Protein AF-A0A7Z9F3L9-F1 (afdb_monomer)

Structure (mmCIF, N/CA/C/O backbone):
data_AF-A0A7Z9F3L9-F1
#
_entry.id   AF-A0A7Z9F3L9-F1
#
loop_
_atom_site.group_PDB
_atom_site.id
_atom_site.type_symbol
_atom_site.label_atom_id
_atom_site.label_alt_id
_atom_site.label_comp_id
_atom_site.label_asym_id
_atom_site.label_entity_id
_atom_site.label_seq_id
_atom_site.pdbx_PDB_ins_code
_atom_site.Cartn_x
_atom_site.Cartn_y
_atom_site.Cartn_z
_atom_site.occupancy
_atom_site.B_iso_or_equiv
_atom_site.auth_seq_id
_atom_site.auth_comp_id
_atom_site.auth_asym_id
_atom_site.auth_atom_id
_atom_site.pdbx_PDB_model_num
ATOM 1 N N . MET A 1 1 ? 16.925 11.950 5.150 1.00 49.03 1 MET A N 1
ATOM 2 C CA . MET A 1 1 ? 17.703 11.251 4.103 1.00 49.03 1 MET A CA 1
ATOM 3 C C . MET A 1 1 ? 19.158 11.665 4.229 1.00 49.03 1 MET A C 1
ATOM 5 O O . MET A 1 1 ? 19.400 12.851 4.416 1.00 49.03 1 MET A O 1
ATOM 9 N N . GLY A 1 2 ? 20.091 10.713 4.200 1.00 57.00 2 GLY A N 1
ATOM 10 C CA . GLY A 1 2 ? 21.528 10.997 4.137 1.00 57.00 2 GLY A CA 1
ATOM 11 C C . GLY A 1 2 ? 22.011 10.942 2.688 1.00 57.00 2 GLY A C 1
ATOM 12 O O . GLY A 1 2 ? 21.498 10.141 1.912 1.00 57.00 2 GLY A O 1
ATOM 13 N N . TRP A 1 3 ? 22.977 11.783 2.329 1.00 62.22 3 TRP A N 1
ATOM 14 C CA . TRP A 1 3 ? 23.632 11.768 1.020 1.00 62.22 3 TRP A CA 1
ATOM 15 C C . TRP A 1 3 ? 25.092 11.373 1.231 1.00 62.22 3 TRP A C 1
ATOM 17 O O . TRP A 1 3 ? 25.716 11.832 2.186 1.00 62.22 3 TRP A O 1
ATOM 27 N N . SER A 1 4 ? 25.629 10.495 0.384 1.00 73.50 4 SER A N 1
ATOM 28 C CA . SER A 1 4 ? 27.052 10.160 0.438 1.00 73.50 4 SER A CA 1
ATOM 29 C C . SER A 1 4 ? 27.847 11.235 -0.296 1.00 73.50 4 SER A C 1
ATOM 31 O O . SER A 1 4 ? 27.626 11.452 -1.482 1.00 73.50 4 SER A O 1
ATOM 33 N N . GLU A 1 5 ? 28.797 11.876 0.381 1.00 82.25 5 GLU A N 1
ATOM 34 C CA . GLU A 1 5 ? 29.768 12.771 -0.270 1.00 82.25 5 GLU A CA 1
ATOM 35 C C . GLU A 1 5 ? 30.872 11.996 -1.012 1.00 82.25 5 GLU A C 1
ATOM 37 O O . GLU A 1 5 ? 31.639 12.570 -1.781 1.00 82.25 5 GLU A O 1
ATOM 42 N N . HIS A 1 6 ? 30.972 10.686 -0.775 1.00 82.44 6 HIS A N 1
ATOM 43 C CA . HIS A 1 6 ? 32.087 9.859 -1.237 1.00 82.44 6 HIS A CA 1
ATOM 44 C C . HIS A 1 6 ? 31.760 9.000 -2.461 1.00 82.44 6 HIS A C 1
ATOM 46 O O . HIS A 1 6 ? 32.679 8.458 -3.074 1.00 82.44 6 HIS A O 1
ATOM 52 N N . HIS A 1 7 ? 30.483 8.872 -2.832 1.00 77.38 7 HIS A N 1
ATOM 53 C CA . HIS A 1 7 ? 30.063 8.023 -3.943 1.00 77.38 7 HIS A CA 1
ATOM 54 C C . HIS A 1 7 ? 29.157 8.766 -4.930 1.00 77.38 7 HIS A C 1
ATOM 56 O O . HIS A 1 7 ? 28.296 9.540 -4.507 1.00 77.38 7 HIS A O 1
ATOM 62 N N . PRO A 1 8 ? 29.315 8.519 -6.245 1.00 79.69 8 PRO A N 1
ATOM 63 C CA . PRO A 1 8 ? 28.364 8.998 -7.238 1.00 79.69 8 PRO A CA 1
ATOM 64 C C . PRO A 1 8 ? 26.987 8.355 -7.019 1.00 79.69 8 PRO A C 1
ATOM 66 O O . PRO A 1 8 ? 26.875 7.260 -6.466 1.00 79.69 8 PRO A O 1
ATOM 69 N N . VAL A 1 9 ? 25.934 9.033 -7.477 1.00 81.56 9 VAL A N 1
ATOM 70 C CA . VAL A 1 9 ? 24.575 8.475 -7.485 1.00 81.56 9 VAL A CA 1
ATOM 71 C C . VAL A 1 9 ? 24.474 7.311 -8.478 1.00 81.56 9 VAL A C 1
ATOM 73 O O . VAL A 1 9 ? 25.097 7.341 -9.538 1.00 81.56 9 VAL A O 1
ATOM 76 N N . GLY A 1 10 ? 23.662 6.304 -8.150 1.00 84.69 10 GLY A N 1
ATOM 77 C CA . GLY A 1 10 ? 23.423 5.132 -8.999 1.00 84.69 10 GLY A CA 1
ATOM 78 C C . GLY A 1 10 ? 24.140 3.866 -8.523 1.00 84.69 10 GLY A C 1
ATOM 79 O O . GLY A 1 10 ? 24.485 3.728 -7.349 1.00 84.69 10 GLY A O 1
ATOM 80 N N . LEU A 1 11 ? 24.317 2.908 -9.437 1.00 89.38 11 LEU A N 1
ATOM 81 C CA . LEU A 1 11 ? 24.939 1.619 -9.142 1.00 89.38 11 LEU A CA 1
ATOM 82 C C . LEU A 1 11 ? 26.441 1.783 -8.876 1.00 89.38 11 LEU A C 1
ATOM 84 O O . LEU A 1 11 ? 27.216 2.095 -9.777 1.00 89.38 11 LEU A O 1
ATOM 88 N N . ILE A 1 12 ? 26.856 1.511 -7.640 1.00 90.75 12 ILE A N 1
ATOM 89 C CA . ILE A 1 12 ? 28.268 1.563 -7.230 1.00 90.75 12 ILE A CA 1
ATOM 90 C C . ILE A 1 12 ? 29.001 0.227 -7.415 1.00 90.75 12 ILE A C 1
ATOM 92 O O . ILE A 1 12 ? 30.218 0.213 -7.585 1.00 90.75 12 ILE A O 1
ATOM 96 N N . HIS A 1 13 ? 28.284 -0.902 -7.367 1.00 90.69 13 HIS A N 1
ATOM 97 C CA . HIS A 1 13 ? 28.859 -2.242 -7.489 1.00 90.69 13 HIS A CA 1
ATOM 98 C C . HIS A 1 13 ? 27.787 -3.286 -7.832 1.00 90.69 13 HIS A C 1
ATOM 100 O O . HIS A 1 13 ? 26.734 -3.315 -7.202 1.00 90.69 13 HIS A O 1
ATOM 106 N N . ASN A 1 14 ? 28.089 -4.185 -8.770 1.00 92.06 14 ASN A N 1
ATOM 107 C CA . ASN A 1 14 ? 27.314 -5.395 -9.048 1.00 92.06 14 ASN A CA 1
ATOM 108 C C . ASN A 1 14 ? 28.284 -6.580 -9.192 1.00 92.06 14 ASN A C 1
ATOM 110 O O . ASN A 1 14 ? 29.271 -6.490 -9.923 1.00 92.06 14 ASN A O 1
ATOM 114 N N . SER A 1 15 ? 27.996 -7.687 -8.503 1.00 94.31 15 SER A N 1
ATOM 115 C CA . SER A 1 15 ? 28.721 -8.953 -8.626 1.00 94.31 15 SER A CA 1
ATOM 116 C C . SER A 1 15 ? 27.766 -10.033 -9.144 1.00 94.31 15 SER A C 1
ATOM 118 O O . SER A 1 15 ? 27.034 -10.626 -8.348 1.00 94.31 15 SER A O 1
ATOM 120 N N . PRO A 1 16 ? 27.754 -10.331 -10.457 1.00 92.56 16 PRO A N 1
ATOM 121 C CA . PRO A 1 16 ? 26.781 -11.250 -11.055 1.00 92.56 16 PRO A CA 1
ATOM 122 C C . PRO A 1 16 ? 26.800 -12.682 -10.501 1.00 92.56 16 PRO A C 1
ATOM 124 O O . PRO A 1 16 ? 25.830 -13.413 -10.673 1.00 92.56 16 PRO A O 1
ATOM 127 N N . SER A 1 17 ? 27.900 -13.105 -9.870 1.00 95.50 17 SER A N 1
ATOM 128 C CA . SER A 1 17 ? 28.015 -14.424 -9.235 1.00 95.50 17 SER A CA 1
ATOM 129 C C . SER A 1 17 ? 27.401 -14.485 -7.835 1.00 95.50 17 SER A C 1
ATOM 131 O O . SER A 1 17 ? 27.175 -15.581 -7.327 1.00 95.50 17 SER A O 1
ATOM 133 N N . LEU A 1 18 ? 27.154 -13.332 -7.207 1.00 95.19 18 LEU A N 1
ATOM 134 C CA . LEU A 1 18 ? 26.621 -13.219 -5.846 1.00 95.19 18 LEU A CA 1
ATOM 135 C C . LEU A 1 18 ? 25.247 -12.541 -5.806 1.00 95.19 18 LEU A C 1
ATOM 137 O O . LEU A 1 18 ? 24.499 -12.736 -4.851 1.00 95.19 18 LEU A O 1
ATOM 141 N N . ALA A 1 19 ? 24.918 -11.737 -6.815 1.00 93.62 19 ALA A N 1
ATOM 142 C CA . ALA A 1 19 ? 23.660 -11.018 -6.897 1.00 93.62 19 ALA A CA 1
ATOM 143 C C . ALA A 1 19 ? 22.562 -11.881 -7.532 1.00 93.62 19 ALA A C 1
ATOM 145 O O . ALA A 1 19 ? 22.773 -12.547 -8.549 1.00 93.62 19 ALA A O 1
ATOM 146 N N . TYR A 1 20 ? 21.363 -11.830 -6.952 1.00 93.00 20 TYR A N 1
ATOM 147 C CA . TYR A 1 20 ? 20.179 -12.407 -7.578 1.00 93.00 20 TYR A CA 1
ATOM 148 C C . TYR A 1 20 ? 19.829 -11.611 -8.839 1.00 93.00 20 TYR A C 1
ATOM 150 O O . TYR A 1 20 ? 19.790 -10.383 -8.806 1.00 93.00 20 TYR A O 1
ATOM 158 N N . ARG A 1 21 ? 19.593 -12.302 -9.959 1.00 92.50 21 ARG A N 1
ATOM 159 C CA . ARG A 1 21 ? 19.272 -11.652 -11.237 1.00 92.50 21 ARG A CA 1
ATOM 160 C C . ARG A 1 21 ? 17.809 -11.231 -11.260 1.00 92.50 21 ARG A C 1
ATOM 162 O O . ARG A 1 21 ? 16.940 -12.037 -10.948 1.00 92.50 21 ARG A O 1
ATOM 169 N N . GLY A 1 22 ? 17.537 -10.019 -11.722 1.00 92.81 22 GLY A N 1
ATOM 170 C CA . GLY A 1 22 ? 16.176 -9.541 -11.914 1.00 92.81 22 GLY A CA 1
ATOM 171 C C . GLY A 1 22 ? 16.128 -8.030 -12.035 1.00 92.81 22 GLY A C 1
ATOM 172 O O . GLY A 1 22 ? 17.101 -7.402 -12.449 1.00 92.81 22 GLY A O 1
ATOM 173 N N . TYR A 1 23 ? 14.988 -7.475 -11.647 1.00 93.88 23 TYR A N 1
ATOM 174 C CA . TYR A 1 23 ? 14.751 -6.043 -11.605 1.00 93.88 23 TYR A CA 1
ATOM 175 C C . TYR A 1 23 ? 14.430 -5.612 -10.179 1.00 93.88 23 TYR A C 1
ATOM 177 O O . TYR A 1 23 ? 13.842 -6.373 -9.411 1.00 93.88 23 TYR A O 1
ATOM 185 N N . THR A 1 24 ? 14.792 -4.380 -9.839 1.00 95.06 24 THR A N 1
ATOM 186 C CA . THR A 1 24 ? 14.445 -3.758 -8.560 1.00 95.06 24 THR A CA 1
ATOM 187 C C . THR A 1 24 ? 13.455 -2.628 -8.794 1.00 95.06 24 THR A C 1
ATOM 189 O O . THR A 1 24 ? 13.714 -1.727 -9.590 1.00 95.06 24 THR A O 1
ATOM 192 N N . LEU A 1 25 ? 12.321 -2.674 -8.098 1.00 96.44 25 LEU A N 1
ATOM 193 C CA . LEU A 1 25 ? 11.316 -1.617 -8.114 1.00 96.44 25 LEU A CA 1
ATOM 194 C C . LEU A 1 25 ? 11.644 -0.573 -7.042 1.00 96.44 25 LEU A C 1
ATOM 196 O O . LEU A 1 25 ? 11.804 -0.910 -5.870 1.00 96.44 25 LEU A O 1
ATOM 200 N N . PHE A 1 26 ? 11.722 0.694 -7.441 1.00 93.88 26 PHE A N 1
ATOM 201 C CA . PHE A 1 26 ? 11.974 1.823 -6.553 1.00 93.88 26 PHE A CA 1
ATOM 202 C C . PHE A 1 26 ? 10.831 2.832 -6.604 1.00 93.88 26 PHE A C 1
ATOM 204 O O . PHE A 1 26 ? 10.504 3.358 -7.669 1.00 93.88 26 PHE A O 1
ATOM 211 N N . THR A 1 27 ? 10.313 3.181 -5.429 1.00 92.44 27 THR A N 1
ATOM 212 C CA . THR A 1 27 ? 9.379 4.296 -5.229 1.00 92.44 27 THR A CA 1
ATOM 213 C C . THR A 1 27 ? 9.837 5.177 -4.091 1.00 92.44 27 THR A C 1
ATOM 215 O O . THR A 1 27 ? 10.086 4.694 -2.984 1.00 92.44 27 THR A O 1
ATOM 218 N N . THR A 1 28 ? 9.899 6.476 -4.347 1.00 86.00 28 THR A N 1
ATOM 219 C CA . THR A 1 28 ? 10.230 7.471 -3.330 1.00 86.00 28 THR A CA 1
ATOM 220 C C . THR A 1 28 ? 8.944 7.975 -2.696 1.00 86.00 28 THR A C 1
ATOM 222 O O . THR A 1 28 ? 8.049 8.424 -3.406 1.00 86.00 28 THR A O 1
ATOM 225 N N . ASN A 1 29 ? 8.850 7.935 -1.366 1.00 83.00 29 ASN A N 1
ATOM 226 C CA . ASN A 1 29 ? 7.702 8.509 -0.667 1.00 83.00 29 ASN 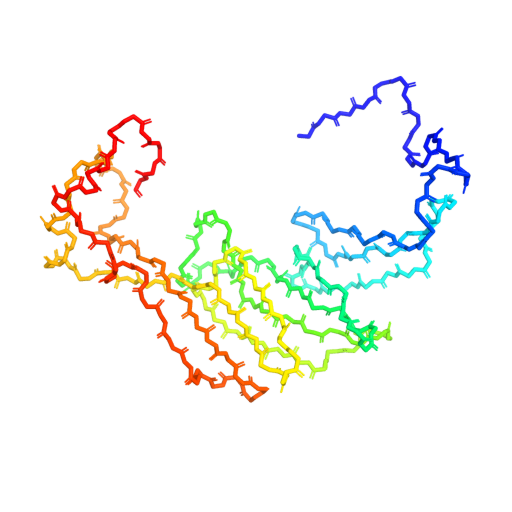A CA 1
ATOM 227 C C . ASN A 1 29 ? 7.585 10.018 -0.966 1.00 83.00 29 ASN A C 1
ATOM 229 O O . ASN A 1 29 ? 8.588 10.731 -0.911 1.00 83.00 29 ASN A O 1
ATOM 233 N N . GLY A 1 30 ? 6.382 10.489 -1.304 1.00 81.25 30 GLY A N 1
ATOM 234 C CA . GLY A 1 30 ? 6.130 11.853 -1.789 1.00 81.25 30 GLY A CA 1
ATOM 235 C C . GLY A 1 30 ? 6.535 12.106 -3.250 1.00 81.25 30 GLY A C 1
ATOM 236 O O . GLY A 1 30 ? 6.475 13.244 -3.712 1.00 81.25 30 GLY A O 1
ATOM 237 N N . GLY A 1 31 ? 6.969 11.073 -3.977 1.00 90.00 31 GLY A N 1
ATOM 238 C CA . GLY A 1 31 ? 7.223 11.124 -5.413 1.00 90.00 31 GLY A CA 1
ATOM 239 C C . GLY A 1 31 ? 5.970 10.850 -6.251 1.00 90.00 31 GLY A C 1
ATOM 240 O O . GLY A 1 31 ? 4.918 10.462 -5.750 1.00 90.00 31 GLY A O 1
ATOM 241 N N . ASN A 1 32 ? 6.098 11.034 -7.562 1.00 95.62 32 ASN A N 1
ATOM 242 C CA . ASN A 1 32 ? 5.035 10.810 -8.548 1.00 95.62 32 ASN A CA 1
ATOM 243 C C . ASN A 1 32 ? 5.358 9.699 -9.553 1.00 95.62 32 ASN A C 1
ATOM 245 O O . ASN A 1 32 ? 4.660 9.562 -10.554 1.00 95.62 32 ASN A O 1
ATOM 249 N N . HIS A 1 33 ? 6.428 8.939 -9.316 1.00 96.62 33 HIS A N 1
ATOM 250 C CA . HIS A 1 33 ? 6.893 7.924 -10.247 1.00 96.62 33 HIS A CA 1
ATOM 251 C C . HIS A 1 33 ? 7.463 6.693 -9.532 1.00 96.62 33 HIS A C 1
ATOM 253 O O . HIS A 1 33 ? 8.025 6.795 -8.437 1.00 96.62 33 HIS A O 1
ATOM 259 N N . ALA A 1 34 ? 7.360 5.542 -10.194 1.00 97.75 34 ALA A N 1
ATOM 260 C CA . ALA A 1 34 ? 8.045 4.303 -9.836 1.00 97.75 34 ALA A CA 1
ATOM 261 C C . ALA A 1 34 ? 9.051 3.941 -10.928 1.00 97.75 34 ALA A C 1
ATOM 263 O O . ALA A 1 34 ? 8.729 4.022 -12.112 1.00 97.75 34 ALA A O 1
ATOM 264 N N . ASN A 1 35 ? 10.256 3.524 -10.540 1.00 96.88 35 ASN A N 1
ATOM 265 C CA . ASN A 1 35 ? 11.293 3.076 -11.469 1.00 96.88 35 ASN A CA 1
ATOM 266 C C . ASN A 1 35 ? 11.506 1.574 -11.337 1.00 96.88 35 ASN A C 1
ATOM 268 O O . ASN A 1 35 ? 11.766 1.091 -10.236 1.00 96.88 35 ASN A O 1
ATOM 272 N N . LEU A 1 36 ? 11.496 0.862 -12.458 1.00 97.19 36 LEU A N 1
ATOM 273 C CA . LEU A 1 36 ? 12.033 -0.486 -12.544 1.00 97.19 36 LEU A CA 1
ATOM 274 C C . LEU A 1 36 ? 13.484 -0.391 -13.024 1.00 97.19 36 LEU A C 1
ATOM 276 O O . LEU A 1 36 ? 13.757 0.139 -14.104 1.00 97.19 36 LEU A O 1
ATOM 280 N N . VAL A 1 37 ? 14.418 -0.867 -12.209 1.00 96.12 37 VAL A N 1
ATOM 281 C CA . VAL A 1 37 ? 15.861 -0.738 -12.441 1.00 96.12 37 VAL A CA 1
ATOM 282 C C . VAL A 1 37 ? 16.471 -2.116 -12.673 1.00 96.12 37 VAL A C 1
ATOM 284 O O . VAL A 1 37 ? 16.166 -3.056 -11.938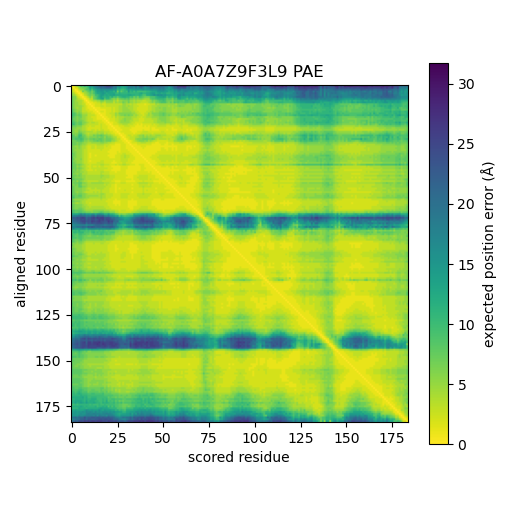 1.00 96.12 37 VAL A O 1
ATOM 287 N N . ASP A 1 38 ? 17.304 -2.247 -13.702 1.00 95.56 38 ASP A N 1
ATOM 288 C CA . ASP A 1 38 ? 18.023 -3.486 -14.011 1.00 95.56 38 ASP A CA 1
ATOM 289 C C . ASP A 1 38 ? 19.301 -3.666 -13.166 1.00 95.56 38 ASP A C 1
ATOM 291 O O . ASP A 1 38 ? 19.646 -2.853 -12.304 1.00 95.56 38 ASP A O 1
ATOM 295 N N . MET A 1 39 ? 20.021 -4.764 -13.405 1.00 94.81 39 MET A N 1
ATOM 296 C CA . MET A 1 39 ? 21.251 -5.097 -12.676 1.00 94.81 39 MET A CA 1
ATOM 297 C C . MET A 1 39 ? 22.435 -4.182 -13.032 1.00 94.81 39 MET A C 1
ATOM 299 O O . MET A 1 39 ? 23.449 -4.187 -12.330 1.00 94.81 39 MET A O 1
ATOM 303 N N . GLU A 1 40 ? 22.321 -3.392 -14.099 1.00 93.25 40 GLU A N 1
ATOM 304 C CA . GLU A 1 40 ? 23.293 -2.400 -14.556 1.00 93.25 40 GLU A CA 1
ATOM 305 C C . GLU A 1 40 ? 22.945 -0.985 -14.052 1.00 93.25 40 GLU A C 1
ATOM 307 O O . GLU A 1 40 ? 23.619 -0.005 -14.390 1.00 93.25 40 GLU A O 1
ATOM 312 N N . GLY A 1 41 ? 21.915 -0.871 -13.206 1.00 93.12 41 GLY A N 1
ATOM 313 C CA . GLY A 1 41 ? 21.471 0.389 -12.622 1.00 93.12 41 GLY A CA 1
ATOM 314 C C . GLY A 1 41 ? 20.729 1.289 -13.608 1.00 93.12 41 GLY A C 1
ATOM 315 O O . GLY A 1 41 ? 20.573 2.477 -13.327 1.00 93.12 41 GLY A O 1
ATOM 316 N N . GLN A 1 42 ? 20.298 0.761 -14.756 1.00 94.44 42 GLN A N 1
ATOM 317 C CA . GLN A 1 42 ? 19.538 1.510 -15.748 1.00 94.44 42 GLN A CA 1
ATOM 318 C C . GLN A 1 42 ? 18.045 1.433 -15.441 1.00 94.44 42 GLN A C 1
ATOM 320 O O . GLN A 1 42 ? 17.522 0.397 -15.031 1.00 94.44 42 GLN A O 1
ATOM 325 N N . ILE A 1 43 ? 17.339 2.539 -15.673 1.00 95.62 43 ILE A N 1
ATOM 326 C CA . ILE A 1 43 ? 15.876 2.557 -15.622 1.00 95.62 43 ILE A CA 1
ATOM 327 C C . ILE A 1 43 ? 15.374 1.880 -16.895 1.00 95.62 43 ILE A C 1
ATOM 329 O O . ILE A 1 43 ? 15.479 2.443 -17.983 1.00 95.62 43 ILE A O 1
ATOM 333 N N . CYS A 1 44 ? 14.840 0.672 -16.753 1.00 95.62 44 CYS A N 1
ATOM 334 C CA . CYS A 1 44 ? 14.277 -0.086 -17.868 1.00 95.62 44 CYS A CA 1
ATOM 335 C C . CYS A 1 44 ? 12.810 0.273 -18.124 1.00 95.62 44 CYS A C 1
ATOM 337 O O . CYS A 1 44 ? 12.345 0.173 -19.256 1.00 95.62 44 CYS A O 1
ATOM 339 N N . HIS A 1 45 ? 12.101 0.723 -17.085 1.00 97.50 45 HIS A N 1
ATOM 340 C CA . HIS A 1 45 ? 10.728 1.198 -17.183 1.00 97.50 45 HIS A CA 1
ATOM 341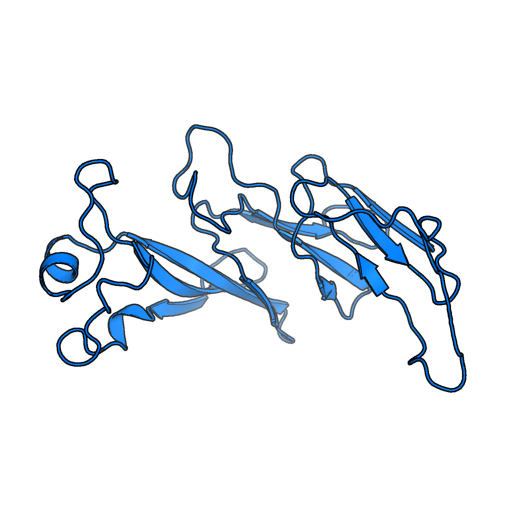 C C . HIS A 1 45 ? 10.407 2.206 -16.081 1.00 97.50 45 HIS A C 1
ATOM 343 O O . HIS A 1 45 ? 10.986 2.158 -14.989 1.00 97.50 45 HIS A O 1
ATOM 349 N N . ARG A 1 46 ? 9.472 3.115 -16.363 1.00 97.62 46 ARG A N 1
ATOM 350 C CA . ARG A 1 46 ? 8.973 4.099 -15.403 1.00 97.62 46 ARG A CA 1
ATOM 351 C C . ARG A 1 46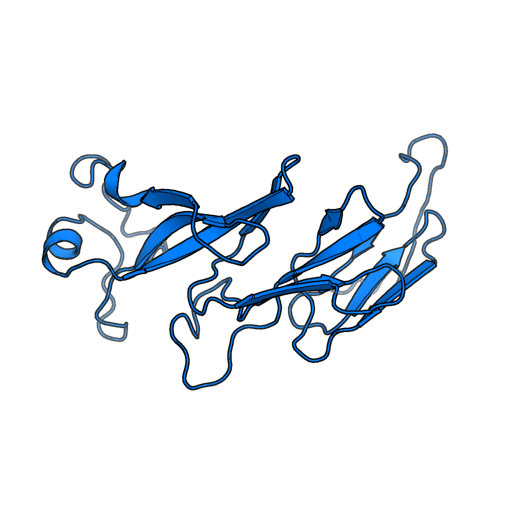 ? 7.468 4.267 -15.555 1.00 97.62 46 ARG A C 1
ATOM 353 O O . ARG A 1 46 ? 6.991 4.566 -16.644 1.00 97.62 46 ARG A O 1
ATOM 360 N N . TRP A 1 47 ? 6.763 4.167 -14.434 1.00 98.38 47 TRP A N 1
ATOM 361 C CA . TRP A 1 47 ? 5.375 4.607 -14.313 1.00 98.38 47 TRP A CA 1
ATOM 362 C C . TRP A 1 47 ? 5.329 5.984 -13.668 1.00 98.38 47 TRP A C 1
ATOM 364 O O . TRP A 1 47 ? 6.126 6.266 -12.771 1.00 98.38 47 TRP A O 1
ATOM 374 N N . GLU A 1 48 ? 4.375 6.810 -14.080 1.00 98.00 48 GLU A N 1
ATOM 375 C CA . GLU A 1 48 ? 4.100 8.113 -13.478 1.00 98.00 48 GLU A CA 1
ATOM 376 C C . GLU A 1 48 ? 2.603 8.232 -13.181 1.00 98.00 48 GLU A C 1
ATOM 378 O O . GLU A 1 48 ? 1.771 7.789 -13.972 1.00 98.00 48 GLU A O 1
ATOM 383 N N . TYR A 1 49 ? 2.247 8.828 -12.043 1.00 97.50 49 TYR A N 1
ATOM 384 C CA . TYR A 1 49 ? 0.852 9.078 -11.687 1.00 97.50 49 TYR A CA 1
ATOM 385 C C . TYR A 1 49 ? 0.703 10.423 -10.978 1.00 97.50 49 TYR A C 1
ATOM 387 O O . TYR A 1 49 ? 1.436 10.747 -10.043 1.00 97.50 49 TYR A O 1
ATOM 395 N N . HIS A 1 50 ? -0.257 11.221 -11.445 1.00 95.50 50 HIS A N 1
ATOM 396 C CA . HIS A 1 50 ? -0.429 12.613 -11.028 1.00 95.50 50 HIS A CA 1
ATOM 397 C C . HIS A 1 50 ? -0.815 12.785 -9.548 1.00 95.50 50 HIS A C 1
ATOM 399 O O . HIS A 1 50 ? -0.447 13.792 -8.951 1.00 95.50 50 HIS A O 1
ATOM 405 N N . GLU A 1 51 ? -1.484 11.802 -8.934 1.00 94.62 51 GLU A N 1
ATOM 406 C CA . GLU A 1 51 ? -1.813 11.812 -7.494 1.00 94.62 51 GLU A CA 1
ATOM 407 C C . GLU A 1 51 ? -0.673 11.264 -6.615 1.00 94.62 51 GLU A C 1
ATOM 409 O O . GLU A 1 51 ? -0.837 11.104 -5.408 1.00 94.62 51 GLU A O 1
ATOM 414 N N . GLY A 1 52 ? 0.495 10.978 -7.193 1.00 95.19 52 GLY A N 1
ATOM 415 C CA . GLY A 1 52 ? 1.631 10.406 -6.478 1.00 95.19 52 GLY A CA 1
ATOM 416 C C . GLY A 1 52 ? 1.715 8.887 -6.579 1.00 95.19 52 GLY A C 1
ATOM 417 O O . GLY A 1 52 ? 0.725 8.206 -6.844 1.00 95.19 52 GLY A O 1
ATOM 418 N N . ILE A 1 53 ? 2.921 8.366 -6.349 1.00 96.50 53 ILE A N 1
ATOM 419 C CA . ILE A 1 53 ? 3.198 6.931 -6.262 1.00 96.50 53 ILE A CA 1
ATOM 420 C C . ILE A 1 53 ? 4.058 6.671 -5.026 1.00 96.50 53 ILE A C 1
ATOM 422 O O . ILE A 1 53 ? 5.167 7.189 -4.899 1.00 96.50 53 ILE A O 1
ATOM 426 N N . SER A 1 54 ? 3.565 5.816 -4.137 1.00 94.00 54 SER A N 1
ATOM 427 C CA . SER A 1 54 ? 4.266 5.353 -2.943 1.00 94.00 54 SER A CA 1
ATOM 428 C C . SER A 1 54 ? 3.972 3.873 -2.685 1.00 94.00 54 SER A C 1
ATOM 430 O O . SER A 1 54 ? 2.949 3.353 -3.127 1.00 94.00 54 SER A O 1
ATOM 432 N N . TYR A 1 55 ? 4.881 3.195 -1.978 1.00 94.69 55 TYR A N 1
ATOM 433 C CA . TYR A 1 55 ? 4.709 1.810 -1.516 1.00 94.69 55 TYR A CA 1
ATOM 434 C C . TYR A 1 55 ? 4.174 0.856 -2.606 1.00 94.69 55 TYR A C 1
ATOM 436 O O . TYR A 1 55 ? 3.132 0.233 -2.449 1.00 94.69 55 TYR A O 1
ATOM 444 N N . SER A 1 56 ? 4.839 0.798 -3.761 1.00 95.94 56 SER A N 1
ATOM 445 C CA . SER A 1 56 ? 4.353 0.014 -4.903 1.00 95.94 56 SER A CA 1
ATOM 446 C C . SER A 1 56 ? 4.750 -1.462 -4.850 1.00 95.94 56 SER A C 1
ATOM 448 O O . SER A 1 56 ? 5.853 -1.792 -4.415 1.00 95.94 56 SER A O 1
ATOM 450 N N . GLN A 1 57 ? 3.924 -2.322 -5.440 1.00 97.00 57 GLN A N 1
ATOM 451 C CA . GLN A 1 57 ? 4.194 -3.730 -5.704 1.00 97.00 57 GLN A CA 1
ATOM 452 C C . GLN A 1 57 ? 4.045 -4.029 -7.202 1.00 97.00 57 GLN A C 1
ATOM 454 O O . GLN A 1 57 ? 3.089 -3.588 -7.843 1.00 97.00 57 GLN A O 1
ATOM 459 N N . LEU A 1 58 ? 4.979 -4.807 -7.755 1.00 96.88 58 LEU A N 1
ATOM 460 C CA . LEU A 1 58 ? 4.847 -5.366 -9.100 1.00 96.88 58 LEU A CA 1
ATOM 461 C C . LEU A 1 58 ? 4.026 -6.657 -9.018 1.00 96.88 58 LEU A C 1
ATOM 463 O O . LEU A 1 58 ? 4.398 -7.590 -8.304 1.00 96.88 58 LEU A O 1
ATOM 467 N N . LEU A 1 59 ? 2.911 -6.705 -9.737 1.00 97.31 59 LEU A N 1
ATOM 468 C CA . LEU A 1 59 ? 2.018 -7.856 -9.770 1.00 97.31 59 LEU A CA 1
ATOM 469 C C . LEU A 1 59 ? 2.510 -8.918 -10.765 1.00 97.31 59 LEU A C 1
ATOM 471 O O . LEU A 1 59 ? 3.286 -8.641 -11.679 1.00 97.31 59 LEU A O 1
ATOM 475 N N . LEU A 1 60 ? 2.023 -10.156 -10.617 1.00 94.62 60 LEU A N 1
ATOM 476 C CA . LEU A 1 60 ? 2.422 -11.291 -11.467 1.00 94.62 60 LEU A CA 1
ATOM 477 C C . LEU A 1 60 ? 2.094 -11.096 -12.957 1.00 94.62 60 LEU A C 1
ATOM 479 O O . LEU A 1 60 ? 2.727 -11.717 -13.806 1.00 94.62 60 LEU A O 1
ATOM 483 N N . ASN A 1 61 ? 1.111 -10.251 -13.273 1.00 95.44 61 ASN A N 1
ATOM 484 C CA . ASN A 1 61 ? 0.737 -9.888 -14.641 1.00 95.44 61 ASN A CA 1
ATOM 485 C C . ASN A 1 61 ? 1.612 -8.764 -15.235 1.00 95.44 61 ASN A C 1
ATOM 487 O O . ASN A 1 61 ? 1.419 -8.417 -16.394 1.00 95.44 61 ASN A O 1
ATOM 491 N N . GLY A 1 62 ? 2.562 -8.214 -14.470 1.00 95.44 62 GLY A N 1
ATOM 492 C CA . GLY A 1 62 ? 3.424 -7.104 -14.886 1.00 95.44 62 GLY A CA 1
ATOM 493 C C . GLY A 1 62 ? 2.869 -5.712 -14.572 1.00 95.44 62 GLY A C 1
ATOM 494 O O . GLY A 1 62 ? 3.554 -4.726 -14.841 1.00 95.44 62 GLY A O 1
ATOM 495 N N . ASN A 1 63 ? 1.676 -5.622 -13.980 1.00 98.19 63 ASN A N 1
ATOM 496 C CA . ASN A 1 63 ? 1.068 -4.355 -13.583 1.00 98.19 63 ASN A CA 1
ATOM 497 C C . ASN A 1 63 ? 1.694 -3.810 -12.296 1.00 98.19 63 ASN A C 1
ATOM 499 O O . ASN A 1 63 ? 2.205 -4.559 -11.458 1.00 98.19 63 ASN A O 1
ATOM 503 N N . LEU A 1 64 ? 1.602 -2.497 -12.111 1.00 98.50 64 LEU A N 1
ATOM 504 C CA . LEU A 1 64 ? 2.041 -1.805 -10.908 1.00 98.50 64 LEU A CA 1
ATOM 505 C C . LEU A 1 64 ? 0.835 -1.480 -10.023 1.00 98.50 64 LEU A C 1
ATOM 507 O O . LEU A 1 64 ? -0.007 -0.682 -10.422 1.00 98.50 64 LEU A O 1
ATOM 511 N N . LEU A 1 65 ? 0.785 -2.032 -8.810 1.00 98.44 65 LEU A N 1
ATOM 512 C CA . LEU A 1 65 ? -0.184 -1.656 -7.775 1.00 98.44 65 LEU A CA 1
ATOM 513 C C . LEU A 1 65 ? 0.501 -0.774 -6.729 1.00 98.44 65 LEU A C 1
ATOM 515 O O . LEU A 1 65 ? 1.578 -1.122 -6.253 1.00 98.44 65 LEU A O 1
ATOM 519 N N . PHE A 1 66 ? -0.082 0.362 -6.360 1.00 97.69 66 PHE A N 1
ATOM 520 C CA . PHE A 1 66 ? 0.555 1.304 -5.433 1.00 97.69 66 PHE A CA 1
ATOM 521 C C . PHE A 1 66 ? -0.441 2.162 -4.662 1.00 97.69 66 PHE A C 1
ATOM 523 O O . PHE A 1 66 ? -1.618 2.241 -5.007 1.00 97.69 66 PHE A O 1
ATOM 530 N N . ARG A 1 67 ? 0.077 2.848 -3.640 1.00 95.81 67 ARG A N 1
ATOM 531 C CA . ARG A 1 67 ? -0.619 3.875 -2.860 1.00 95.81 67 ARG A CA 1
ATOM 532 C C . ARG A 1 67 ? -0.372 5.263 -3.438 1.00 95.81 67 ARG A C 1
ATOM 534 O O . ARG A 1 67 ? 0.778 5.622 -3.709 1.00 95.81 67 ARG A O 1
ATOM 541 N N . THR A 1 68 ? -1.420 6.066 -3.575 1.00 94.75 68 THR A N 1
ATOM 542 C CA . THR A 1 68 ? -1.295 7.491 -3.922 1.00 94.75 68 THR A CA 1
ATOM 543 C C . THR A 1 68 ? -0.873 8.319 -2.707 1.00 94.75 68 THR A C 1
ATOM 545 O O . THR A 1 68 ? -0.807 7.813 -1.579 1.00 94.75 68 THR A O 1
ATOM 548 N N . ASN A 1 69 ? -0.587 9.606 -2.920 1.00 91.00 69 ASN A N 1
ATOM 549 C CA . ASN A 1 69 ? -0.404 10.544 -1.817 1.00 91.00 69 ASN A CA 1
ATOM 550 C C . ASN A 1 69 ? -1.671 10.612 -0.933 1.00 91.00 69 ASN A C 1
ATOM 552 O O . ASN A 1 69 ? -2.766 10.270 -1.390 1.00 91.00 69 ASN A O 1
ATOM 556 N N . PRO A 1 70 ? -1.544 11.048 0.335 1.00 86.25 70 PRO A N 1
ATOM 557 C CA . PRO A 1 70 ? -2.698 11.306 1.190 1.00 86.25 70 PRO A CA 1
ATOM 558 C C . PRO A 1 70 ? -3.690 1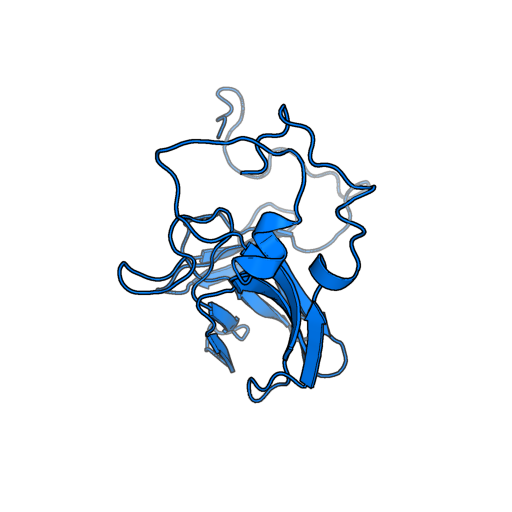2.281 0.536 1.00 86.25 70 PRO A C 1
ATOM 560 O O . PRO A 1 70 ? -3.269 13.133 -0.256 1.00 86.25 70 PRO A O 1
ATOM 563 N N . PRO A 1 71 ? -4.983 12.191 0.880 1.00 73.06 71 PRO A N 1
ATOM 564 C CA . PRO A 1 71 ? -5.995 13.071 0.314 1.00 73.06 71 PRO A CA 1
ATOM 565 C C . PRO A 1 71 ? -5.809 14.547 0.711 1.00 73.06 71 PRO A C 1
ATOM 567 O O . PRO A 1 71 ? -5.112 14.876 1.678 1.00 73.06 71 PRO A O 1
ATOM 570 N N . THR A 1 72 ? -6.403 15.456 -0.073 1.00 71.06 72 THR A N 1
ATOM 571 C CA . THR A 1 72 ? -6.359 16.912 0.162 1.00 71.06 72 THR A CA 1
ATOM 572 C C . THR A 1 72 ? -7.344 17.342 1.264 1.00 71.06 72 THR A C 1
ATOM 574 O O . THR A 1 72 ? -8.074 16.518 1.800 1.00 71.06 72 THR A O 1
ATOM 577 N N . GLU A 1 73 ? -7.301 18.620 1.672 1.00 55.53 73 GLU A N 1
ATOM 578 C CA . GLU A 1 73 ? -7.631 19.136 3.020 1.00 55.53 73 GLU A CA 1
ATOM 579 C C . GLU A 1 73 ? -9.010 18.829 3.656 1.00 55.53 73 GLU A C 1
ATOM 581 O O . GLU A 1 73 ? -9.197 19.198 4.815 1.00 55.53 73 GLU A O 1
ATOM 586 N N . GLU A 1 74 ? -9.929 18.129 2.992 1.00 59.75 74 GLU A N 1
ATOM 587 C CA . GLU A 1 74 ? -11.310 17.906 3.455 1.00 59.75 74 GLU A CA 1
ATOM 588 C C . GLU A 1 74 ? -11.654 16.443 3.809 1.00 59.75 74 GLU A C 1
ATOM 590 O O . GLU A 1 74 ? -12.771 16.178 4.250 1.00 59.75 74 GLU A O 1
ATOM 595 N N . GLU A 1 75 ? -10.727 15.490 3.662 1.00 62.25 75 GLU A N 1
ATOM 596 C CA . GLU A 1 75 ? -11.004 14.060 3.892 1.00 62.25 75 GLU A CA 1
ATOM 597 C C . GLU A 1 75 ? -10.462 13.524 5.235 1.00 62.25 75 GLU A C 1
ATOM 599 O O . GLU A 1 75 ? -9.437 13.977 5.757 1.00 62.25 75 GLU A O 1
ATOM 604 N N . SER A 1 76 ? -11.162 12.525 5.789 1.00 63.62 76 SER A N 1
ATOM 605 C CA . SER A 1 76 ? -10.769 11.782 6.995 1.00 63.62 76 SER A CA 1
ATOM 606 C C . SER A 1 76 ? -9.390 11.116 6.855 1.00 63.62 76 SER A C 1
ATOM 608 O O . SER A 1 76 ? -8.937 10.835 5.751 1.00 63.62 76 SER A O 1
ATOM 610 N N . GLY A 1 77 ? -8.694 10.874 7.974 1.00 61.16 77 GLY A N 1
ATOM 611 C CA . GLY A 1 77 ? -7.372 10.219 7.992 1.00 61.16 77 GLY A CA 1
ATOM 612 C C . GLY A 1 77 ? -6.174 11.126 7.658 1.00 61.16 77 GLY A C 1
ATOM 613 O O . GLY A 1 77 ? -5.016 10.707 7.740 1.00 61.16 77 GLY A O 1
ATOM 614 N N . ARG A 1 78 ? -6.417 12.395 7.314 1.00 66.75 78 ARG A N 1
ATOM 615 C CA . ARG A 1 78 ? -5.372 13.390 7.040 1.00 66.75 78 ARG A CA 1
ATOM 616 C C . ARG A 1 78 ? -4.440 13.597 8.242 1.00 66.75 78 ARG A C 1
ATOM 618 O O . ARG A 1 78 ? -4.874 13.707 9.382 1.00 66.75 78 ARG A O 1
ATOM 625 N N . GLY A 1 79 ? -3.139 13.729 7.967 1.00 71.06 79 GLY A N 1
ATOM 626 C CA . GLY A 1 79 ? -2.112 14.003 8.984 1.00 71.06 79 GLY A CA 1
ATOM 627 C C . GLY A 1 79 ? -1.646 12.763 9.750 1.00 71.06 79 GLY A C 1
ATOM 628 O O . GLY A 1 79 ? -0.604 12.815 10.404 1.00 71.06 79 GLY A O 1
ATOM 629 N N . LEU A 1 80 ? -2.350 11.638 9.602 1.00 79.88 80 LEU A N 1
ATOM 630 C CA . LEU A 1 80 ? -1.922 10.357 10.137 1.00 79.88 80 LEU A CA 1
ATOM 631 C C . LEU A 1 80 ? -0.751 9.805 9.321 1.00 79.88 80 LEU A C 1
ATOM 633 O O . LEU A 1 80 ? -0.728 9.832 8.084 1.00 79.88 80 LEU A O 1
ATOM 637 N N . GLY A 1 81 ? 0.249 9.288 10.032 1.00 82.69 81 GLY A N 1
ATOM 638 C CA . GLY A 1 81 ? 1.383 8.622 9.410 1.00 82.69 81 GLY A CA 1
ATOM 639 C C . GLY A 1 81 ? 0.909 7.419 8.599 1.00 82.69 81 GLY A C 1
ATOM 640 O O . GLY A 1 81 ? 0.255 6.531 9.128 1.00 82.69 81 GLY A O 1
ATOM 641 N N . GLY A 1 82 ? 1.256 7.382 7.314 1.00 85.19 82 GLY A N 1
ATOM 642 C CA . GLY A 1 82 ? 0.878 6.269 6.451 1.00 85.19 82 GLY A CA 1
ATOM 643 C C . GLY A 1 82 ? -0.522 6.367 5.847 1.00 85.19 82 GLY A C 1
ATOM 644 O O . GLY A 1 82 ? -0.981 5.352 5.341 1.00 85.19 82 GLY A O 1
ATOM 645 N N . ALA A 1 83 ? -1.155 7.542 5.818 1.00 90.12 83 ALA A N 1
ATOM 646 C CA . ALA A 1 83 ? -2.388 7.760 5.058 1.00 90.12 83 ALA A CA 1
ATOM 647 C C . ALA A 1 83 ? -2.172 7.656 3.533 1.00 90.12 83 ALA A C 1
ATOM 649 O O . ALA A 1 83 ? -1.067 7.873 3.026 1.00 90.12 83 ALA A O 1
ATOM 650 N N . SER A 1 84 ? -3.220 7.322 2.782 1.00 92.25 84 SER A N 1
ATOM 651 C CA . SER A 1 84 ? -3.246 7.349 1.312 1.00 92.25 84 SER A CA 1
ATOM 652 C C . SER A 1 84 ? -4.662 7.645 0.824 1.00 92.25 84 SER A C 1
ATOM 654 O O . SER A 1 84 ? -5.615 7.243 1.477 1.00 92.25 84 SER A O 1
ATOM 656 N N . GLY A 1 85 ? -4.820 8.348 -0.300 1.00 91.12 85 GLY A N 1
ATOM 657 C CA . GLY A 1 85 ? -6.152 8.611 -0.859 1.00 91.12 85 GLY A CA 1
ATOM 658 C C . GLY A 1 85 ? -6.726 7.432 -1.651 1.00 91.12 85 GLY A C 1
ATOM 659 O O . GLY A 1 85 ? -7.943 7.281 -1.765 1.00 91.12 85 GLY A O 1
ATOM 660 N N . ALA A 1 86 ? -5.860 6.597 -2.231 1.00 95.06 86 ALA A N 1
ATOM 661 C CA . ALA A 1 86 ? -6.273 5.498 -3.091 1.00 95.06 86 ALA A CA 1
ATOM 662 C C . ALA A 1 86 ? -5.202 4.411 -3.235 1.00 95.06 86 ALA A C 1
ATOM 664 O O . ALA A 1 86 ? -3.999 4.671 -3.149 1.00 95.06 86 ALA A O 1
ATOM 665 N N . LEU A 1 87 ? -5.660 3.209 -3.581 1.00 97.56 87 LEU A N 1
ATOM 666 C CA . LEU A 1 87 ? -4.860 2.216 -4.286 1.00 97.56 87 LEU A CA 1
ATOM 667 C C . LEU A 1 87 ? -5.153 2.289 -5.779 1.00 97.56 87 LEU A C 1
ATOM 669 O O . LEU A 1 87 ? -6.312 2.363 -6.184 1.00 97.56 87 LEU A O 1
ATOM 673 N N . VAL A 1 88 ? -4.108 2.243 -6.598 1.00 98.06 88 VAL A N 1
ATOM 674 C CA . VAL A 1 88 ? -4.215 2.331 -8.057 1.00 98.06 88 VAL A CA 1
ATOM 675 C C . VAL A 1 88 ? -3.388 1.226 -8.694 1.00 98.06 88 VAL A C 1
ATOM 677 O O . VAL A 1 88 ? -2.252 0.983 -8.289 1.00 98.06 88 VAL A O 1
ATOM 680 N N . GLU A 1 89 ? -3.963 0.568 -9.700 1.00 98.62 89 GLU A N 1
ATOM 681 C CA . GLU A 1 89 ? -3.266 -0.378 -10.566 1.00 98.62 89 GLU A CA 1
ATOM 682 C C . GLU A 1 89 ? -3.072 0.237 -11.955 1.00 98.62 89 GLU A C 1
ATOM 684 O O . GLU A 1 89 ? -4.044 0.634 -12.611 1.00 98.62 89 GLU A O 1
ATOM 689 N N . LEU A 1 90 ? -1.821 0.297 -12.408 1.00 98.81 90 LEU A N 1
ATOM 690 C CA . LEU A 1 90 ? -1.458 0.675 -13.771 1.00 98.81 90 LEU A CA 1
ATOM 691 C C . LEU A 1 90 ? -0.958 -0.547 -14.539 1.00 98.81 90 LEU A C 1
ATOM 693 O O . LEU A 1 90 ? -0.203 -1.355 -13.994 1.00 98.81 90 LEU A O 1
ATOM 697 N N . ASP A 1 91 ? -1.332 -0.656 -15.811 1.00 98.75 91 ASP A N 1
ATOM 698 C CA . ASP A 1 91 ? -0.704 -1.612 -16.723 1.00 98.75 91 ASP A CA 1
ATOM 699 C C . ASP A 1 91 ? 0.730 -1.197 -17.099 1.00 98.75 91 ASP A C 1
ATOM 701 O O . ASP A 1 91 ? 1.264 -0.183 -16.633 1.00 98.75 91 ASP A O 1
ATOM 705 N N . TRP A 1 92 ? 1.394 -2.012 -17.920 1.00 97.88 92 TRP A N 1
ATOM 706 C CA . TRP A 1 92 ? 2.761 -1.746 -18.366 1.00 97.88 92 TRP A CA 1
ATOM 707 C C . TRP A 1 92 ? 2.875 -0.415 -19.125 1.00 97.88 92 TRP A C 1
ATOM 709 O O . TRP A 1 92 ? 3.827 0.335 -18.923 1.00 97.88 92 TRP A O 1
ATOM 719 N N . GLU A 1 93 ? 1.884 -0.080 -19.948 1.00 98.38 93 GLU A N 1
ATOM 720 C CA . GLU A 1 93 ? 1.815 1.158 -20.726 1.00 98.38 93 GLU A CA 1
ATOM 721 C C . GLU A 1 93 ? 1.464 2.398 -19.882 1.00 98.38 93 GLU A C 1
ATOM 723 O O . GLU A 1 93 ? 1.554 3.522 -20.382 1.00 98.38 93 GLU A O 1
ATOM 728 N N . GLY A 1 94 ? 1.106 2.221 -18.608 1.00 98.06 94 GLY A N 1
ATOM 729 C CA . GLY A 1 94 ? 0.753 3.299 -17.687 1.00 98.06 94 GLY A CA 1
ATOM 730 C C . GLY A 1 94 ? -0.729 3.681 -17.704 1.00 98.06 94 GLY A C 1
ATOM 731 O O . GLY A 1 94 ? -1.090 4.730 -17.168 1.00 98.06 94 GLY A O 1
ATOM 732 N N . ASN A 1 95 ? -1.603 2.857 -18.283 1.00 98.62 95 ASN A N 1
ATOM 733 C CA . ASN A 1 95 ? -3.045 3.062 -18.214 1.00 98.62 95 ASN A CA 1
ATOM 734 C C . ASN A 1 95 ? -3.590 2.562 -16.875 1.00 98.62 95 ASN A C 1
ATOM 736 O O . ASN A 1 95 ? -3.226 1.488 -16.397 1.00 98.62 95 ASN A O 1
ATOM 740 N N . LYS A 1 96 ? -4.521 3.320 -16.288 1.00 98.50 96 LYS A N 1
ATOM 741 C CA . LYS A 1 96 ? -5.236 2.905 -15.076 1.00 98.50 96 LYS A CA 1
ATOM 742 C C . LYS A 1 96 ? -6.221 1.788 -15.396 1.00 98.50 96 LYS A C 1
ATOM 744 O O . LYS A 1 96 ? -7.176 2.013 -16.136 1.00 98.50 96 LYS A O 1
ATOM 749 N N . VAL A 1 97 ? -6.000 0.615 -14.806 1.00 98.25 97 VAL A N 1
ATOM 750 C CA . VAL A 1 97 ? -6.847 -0.575 -14.994 1.00 98.25 97 VAL A CA 1
ATOM 751 C C . VAL A 1 97 ? -7.706 -0.894 -13.774 1.00 98.25 97 VAL A C 1
ATOM 753 O O . VAL A 1 97 ? -8.729 -1.557 -13.915 1.00 98.25 97 VAL A O 1
ATOM 756 N N . TRP A 1 98 ? -7.332 -0.396 -12.591 1.00 98.44 98 TRP A N 1
ATOM 757 C CA . TRP A 1 98 ? -8.122 -0.531 -11.368 1.00 98.44 98 TRP A CA 1
ATOM 758 C C . TRP A 1 98 ? -7.821 0.600 -10.377 1.00 98.44 98 TRP A C 1
ATOM 760 O O . TRP A 1 98 ? -6.727 1.169 -10.375 1.00 98.44 98 TRP A O 1
ATOM 770 N N . GLU A 1 99 ? -8.800 0.935 -9.539 1.00 98.12 99 GLU A N 1
ATOM 771 C CA . GLU A 1 99 ? -8.690 1.950 -8.494 1.00 98.12 99 GLU A CA 1
ATOM 772 C C . GLU A 1 99 ? -9.615 1.617 -7.324 1.00 98.12 99 GLU A C 1
ATOM 774 O O . GLU A 1 99 ? -10.773 1.259 -7.528 1.00 98.12 99 GLU A O 1
ATOM 779 N N . TYR A 1 100 ? -9.122 1.814 -6.104 1.00 97.69 100 TYR A N 1
ATOM 780 C CA . TYR A 1 100 ? -9.913 1.757 -4.882 1.00 97.69 100 TYR A CA 1
ATOM 781 C C . TYR A 1 100 ? -9.633 2.990 -4.029 1.00 97.69 100 TYR A C 1
ATOM 783 O O . TYR A 1 100 ? -8.507 3.197 -3.577 1.00 97.69 100 TYR A O 1
ATOM 791 N N . ARG A 1 101 ? -10.663 3.814 -3.818 1.00 95.25 101 ARG A N 1
ATOM 792 C CA . ARG A 1 101 ? -10.595 5.023 -2.990 1.00 95.25 101 ARG A CA 1
ATOM 793 C C . ARG A 1 101 ? -11.229 4.755 -1.639 1.00 95.25 101 ARG A C 1
ATOM 795 O O . ARG A 1 101 ? -12.385 4.343 -1.569 1.00 95.25 101 ARG A O 1
ATOM 802 N N . ASN A 1 102 ? -10.475 5.016 -0.582 1.00 92.38 102 ASN A N 1
ATOM 803 C CA . ASN A 1 102 ? -10.964 4.956 0.785 1.00 92.38 102 ASN A CA 1
ATOM 804 C C . ASN A 1 102 ? -10.121 5.928 1.634 1.00 92.38 102 ASN A C 1
ATOM 806 O O . ASN A 1 102 ? -8.903 5.755 1.695 1.00 92.38 102 ASN A O 1
ATOM 810 N N . PRO A 1 103 ? -10.731 6.941 2.278 1.00 88.69 103 PRO A N 1
ATOM 811 C CA . PRO A 1 103 ? -9.998 7.959 3.041 1.00 88.69 103 PRO A CA 1
ATOM 812 C C . PRO A 1 103 ? -9.293 7.384 4.279 1.00 88.69 103 PRO A C 1
ATOM 814 O O . PRO A 1 103 ? -8.373 7.990 4.818 1.00 88.69 103 PRO A O 1
ATOM 817 N N . TRP A 1 104 ? -9.686 6.187 4.715 1.00 92.25 104 TRP A N 1
ATOM 818 C CA . TRP A 1 104 ? -9.114 5.508 5.869 1.00 92.25 104 TRP A CA 1
ATOM 819 C C . TRP A 1 104 ? -7.974 4.554 5.526 1.00 92.25 104 TRP A C 1
ATOM 821 O O . TRP A 1 104 ? -7.536 3.821 6.410 1.00 92.25 104 TRP A O 1
ATOM 831 N N . LEU A 1 105 ? -7.481 4.534 4.280 1.00 93.88 105 LEU A N 1
ATOM 832 C CA . LEU A 1 105 ? -6.333 3.702 3.916 1.00 93.88 105 LEU A CA 1
ATOM 833 C C . LEU A 1 105 ? -5.139 4.003 4.820 1.00 93.88 105 LEU A C 1
ATOM 835 O O . LEU A 1 105 ? -4.614 5.119 4.860 1.00 93.88 105 LEU A O 1
ATOM 839 N N . HIS A 1 106 ? -4.694 2.950 5.491 1.00 91.31 106 HIS A N 1
ATOM 840 C CA . HIS A 1 106 ? -3.500 2.937 6.306 1.00 91.31 106 HIS A CA 1
ATOM 841 C C . HIS A 1 106 ? -2.298 2.534 5.423 1.00 91.31 106 HIS A C 1
ATOM 843 O O . HIS A 1 106 ? -2.275 2.754 4.207 1.00 91.31 106 HIS A O 1
ATOM 849 N N . HIS A 1 107 ? -1.234 1.993 6.014 1.00 91.06 107 HIS A N 1
ATOM 850 C CA . HIS A 1 107 ? 0.065 1.958 5.349 1.00 91.06 107 HIS A CA 1
ATOM 851 C C . HIS A 1 107 ? 0.311 0.761 4.415 1.00 91.06 107 HIS A C 1
ATOM 853 O O . HIS A 1 107 ? 1.269 0.824 3.638 1.00 91.06 107 HIS A O 1
ATOM 859 N N . ASP A 1 108 ? -0.511 -0.289 4.460 1.00 94.88 108 ASP A N 1
ATOM 860 C CA . ASP A 1 108 ? -0.200 -1.581 3.832 1.00 94.88 108 ASP A CA 1
ATOM 861 C C . ASP A 1 108 ? -1.360 -2.158 3.001 1.00 94.88 108 ASP A C 1
ATOM 863 O O . ASP A 1 108 ? -2.538 -1.888 3.259 1.00 94.88 108 ASP A O 1
ATOM 867 N N . PHE A 1 109 ? -1.008 -2.959 1.995 1.00 97.25 109 PHE A N 1
ATOM 868 C CA . PHE A 1 109 ? -1.931 -3.684 1.128 1.00 97.25 109 PHE A CA 1
ATOM 869 C C . PHE A 1 109 ? -1.268 -4.916 0.495 1.00 97.25 109 PHE A C 1
ATOM 871 O O . PHE A 1 109 ? -0.053 -4.980 0.320 1.00 97.25 109 PHE A O 1
ATOM 878 N N . GLN A 1 110 ? -2.087 -5.877 0.062 1.00 97.38 110 GLN A N 1
ATOM 879 C CA . GLN A 1 110 ? -1.628 -7.059 -0.665 1.00 97.38 110 GLN A CA 1
ATOM 880 C C . GLN A 1 110 ? -2.694 -7.578 -1.637 1.00 97.38 110 GLN A C 1
ATOM 882 O O . GLN A 1 110 ? -3.768 -8.027 -1.221 1.00 97.38 110 GLN A O 1
ATOM 887 N N . ARG A 1 111 ? -2.366 -7.622 -2.936 1.00 97.75 111 ARG A N 1
ATOM 888 C CA . ARG A 1 111 ? -3.181 -8.326 -3.939 1.00 97.75 111 ARG A CA 1
ATOM 889 C C . ARG A 1 111 ? -3.074 -9.840 -3.733 1.00 97.75 111 ARG A C 1
ATOM 891 O O . ARG A 1 111 ? -1.978 -10.395 -3.642 1.00 97.75 111 ARG A O 1
ATOM 898 N N . GLN A 1 112 ? -4.220 -10.501 -3.669 1.00 97.25 112 GLN A N 1
ATOM 899 C CA . GLN A 1 112 ? -4.357 -11.942 -3.504 1.00 97.25 112 GLN A CA 1
ATOM 900 C C . GLN A 1 112 ? -4.435 -12.653 -4.860 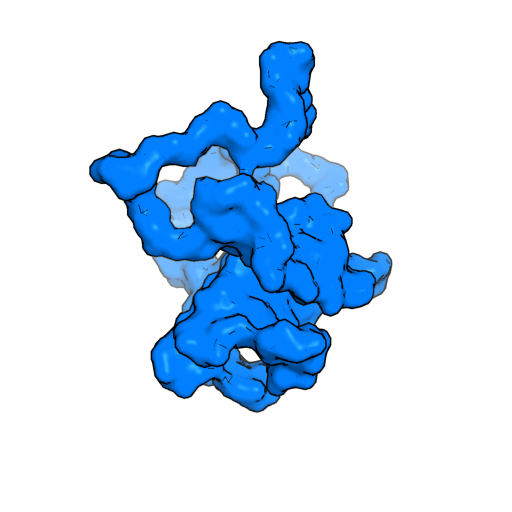1.00 97.25 112 GLN A C 1
ATOM 902 O O . GLN A 1 112 ? -4.773 -12.063 -5.886 1.00 97.25 112 GLN A O 1
ATOM 907 N N . LEU A 1 113 ? -4.164 -13.961 -4.858 1.00 94.75 113 LEU A N 1
ATOM 908 C CA . LEU A 1 113 ? -4.205 -14.795 -6.069 1.00 94.75 113 LEU A CA 1
ATOM 909 C C . LEU A 1 113 ? -5.607 -14.907 -6.688 1.00 94.75 113 LEU A C 1
ATOM 911 O O . LEU A 1 113 ? -5.724 -15.176 -7.879 1.00 94.75 113 LEU A O 1
ATOM 915 N N . ASN A 1 114 ? -6.661 -14.713 -5.892 1.00 95.69 114 ASN A N 1
ATOM 916 C CA . ASN A 1 114 ? -8.050 -14.709 -6.360 1.00 95.69 114 ASN A CA 1
ATOM 917 C C . ASN A 1 114 ? -8.470 -13.371 -7.005 1.00 95.69 114 ASN A C 1
ATOM 919 O O . ASN A 1 114 ? -9.588 -13.282 -7.498 1.00 95.69 114 ASN A O 1
ATOM 923 N N . GLY A 1 115 ? -7.600 -12.354 -7.008 1.00 95.50 115 GLY A N 1
ATOM 924 C CA . GLY A 1 115 ? -7.888 -11.018 -7.536 1.00 95.50 115 GLY A CA 1
ATOM 925 C C . GLY A 1 115 ? -8.337 -9.997 -6.485 1.00 95.50 115 GLY A C 1
ATOM 926 O O . GLY A 1 115 ? -8.266 -8.802 -6.760 1.00 95.50 115 GLY A O 1
ATOM 927 N N . ASN A 1 116 ? -8.709 -10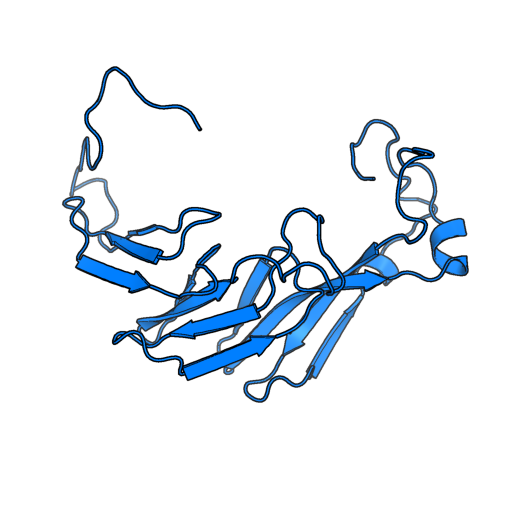.432 -5.279 1.00 98.31 116 ASN A N 1
ATOM 928 C CA . ASN A 1 116 ? -9.074 -9.530 -4.188 1.00 98.31 116 ASN A CA 1
ATOM 929 C C . ASN A 1 116 ? -7.844 -8.813 -3.627 1.00 98.31 116 ASN A C 1
ATOM 931 O O . ASN A 1 116 ? -6.718 -9.303 -3.718 1.00 98.31 116 ASN A O 1
ATOM 935 N N . THR A 1 117 ? -8.052 -7.671 -2.987 1.00 98.50 117 THR A N 1
ATOM 936 C CA . THR A 1 117 ? -6.992 -6.902 -2.335 1.00 98.50 117 THR A CA 1
ATOM 937 C C . THR A 1 117 ? -7.266 -6.826 -0.842 1.00 98.50 117 THR A C 1
ATOM 939 O O . THR A 1 117 ? -8.310 -6.340 -0.423 1.00 98.50 117 THR A O 1
ATOM 942 N N . ILE A 1 118 ? -6.322 -7.304 -0.033 1.00 98.31 118 ILE A N 1
ATOM 943 C CA . ILE A 1 118 ? -6.341 -7.082 1.414 1.00 98.31 118 ILE A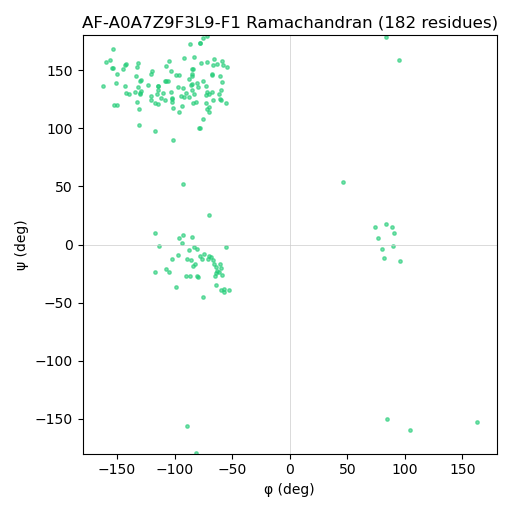 CA 1
ATOM 944 C C . ILE A 1 118 ? -5.730 -5.711 1.669 1.00 98.31 118 ILE A C 1
ATOM 946 O O . ILE A 1 118 ? -4.648 -5.428 1.156 1.00 98.31 118 ILE A O 1
ATOM 950 N N . VAL A 1 119 ? -6.406 -4.871 2.443 1.00 97.75 119 VAL A N 1
ATOM 951 C CA . VAL A 1 119 ? -5.942 -3.523 2.779 1.00 97.75 119 VAL A CA 1
ATOM 952 C C . VAL A 1 119 ? -6.093 -3.272 4.272 1.00 97.75 119 VAL A C 1
ATOM 954 O O . VAL A 1 119 ? -7.029 -3.763 4.907 1.00 97.75 119 VAL A O 1
ATOM 957 N N . LEU A 1 120 ? -5.153 -2.518 4.834 1.00 97.19 120 LEU A N 1
ATOM 958 C CA . LEU A 1 120 ? -5.244 -2.017 6.199 1.00 97.19 120 LEU A CA 1
ATOM 959 C C . LEU A 1 120 ? -5.932 -0.650 6.174 1.00 97.19 120 LEU A C 1
ATOM 961 O O . LEU A 1 120 ? -5.543 0.223 5.395 1.00 97.19 120 LEU A O 1
ATOM 965 N N . VAL A 1 121 ? -6.936 -0.462 7.023 1.00 95.88 121 VAL A N 1
ATOM 966 C CA . VAL A 1 121 ? -7.654 0.804 7.187 1.00 95.88 121 VAL A CA 1
ATOM 967 C C . VAL A 1 121 ? -7.791 1.164 8.661 1.00 95.88 121 VAL A C 1
ATOM 969 O O . VAL A 1 121 ? -7.758 0.291 9.530 1.00 95.88 121 VAL A O 1
ATOM 972 N N . TRP A 1 122 ? -7.953 2.452 8.939 1.00 93.88 122 TRP A N 1
ATOM 973 C CA . TRP A 1 122 ? -8.358 2.924 10.258 1.00 93.88 122 TRP A CA 1
ATOM 974 C C . TRP A 1 122 ? -9.879 2.884 10.431 1.00 93.88 122 TRP A C 1
ATOM 976 O O . TRP A 1 122 ? -10.639 3.058 9.480 1.00 93.88 122 TRP A O 1
ATOM 986 N N . GLU A 1 123 ? -10.316 2.700 11.671 1.00 93.25 123 GLU A N 1
ATOM 987 C CA . GLU A 1 123 ? -11.701 2.859 12.110 1.00 93.25 123 GLU A CA 1
ATOM 988 C C . GLU A 1 123 ? -11.727 3.766 13.341 1.00 93.25 123 GLU A C 1
ATOM 990 O O . GLU A 1 123 ? -10.964 3.555 14.284 1.00 93.25 123 GLU A O 1
ATOM 995 N N . GLU A 1 124 ? -12.609 4.762 13.350 1.00 92.50 124 GLU A N 1
ATOM 996 C CA . GLU A 1 124 ? -12.887 5.549 14.552 1.00 92.50 124 GLU A CA 1
ATOM 997 C C . GLU A 1 124 ? -13.558 4.674 15.613 1.00 92.50 124 GLU A C 1
ATOM 999 O O . GLU A 1 124 ? -14.595 4.054 15.369 1.00 92.50 124 GLU A O 1
ATOM 1004 N N . LEU A 1 125 ? -12.966 4.622 16.804 1.00 91.94 125 LEU A N 1
ATOM 1005 C CA . LEU A 1 125 ? -13.514 3.871 17.925 1.00 91.94 125 LEU A CA 1
ATOM 1006 C C . LEU A 1 125 ? -14.538 4.719 18.679 1.00 91.94 125 LEU A C 1
ATOM 1008 O O . LEU A 1 125 ? -14.415 5.939 18.790 1.00 91.94 125 LEU A O 1
ATOM 1012 N N . SER A 1 126 ? -15.561 4.060 19.225 1.00 91.62 126 SER A N 1
ATOM 1013 C CA . SER A 1 126 ? -16.525 4.739 20.087 1.00 91.62 126 SER A CA 1
ATOM 1014 C C . SER A 1 126 ? -15.857 5.180 21.387 1.00 91.62 126 SER A C 1
ATOM 1016 O O . SER A 1 126 ? -15.033 4.455 21.944 1.00 91.62 126 SER A O 1
ATOM 1018 N N . THR A 1 127 ? -16.296 6.316 21.932 1.00 89.12 127 THR A N 1
ATOM 1019 C CA . THR A 1 127 ? -15.852 6.796 23.249 1.00 89.12 127 THR A CA 1
ATOM 1020 C C . THR A 1 127 ? -16.021 5.724 24.328 1.00 89.12 127 THR A C 1
ATOM 1022 O O . THR A 1 127 ? -15.123 5.522 25.132 1.00 89.12 127 THR A O 1
ATOM 1025 N N . GLU A 1 128 ? -17.119 4.956 24.285 1.00 91.06 128 GLU A N 1
ATOM 1026 C CA . GLU A 1 128 ? -17.360 3.844 25.217 1.00 91.06 128 GLU A CA 1
ATOM 1027 C C . GLU A 1 128 ? -16.235 2.801 25.194 1.00 91.06 128 GLU A C 1
ATOM 1029 O O . GLU A 1 128 ? -15.836 2.317 26.249 1.00 91.06 128 GLU A O 1
ATOM 1034 N N . PHE A 1 129 ? -15.707 2.450 24.017 1.00 90.94 129 PHE A N 1
ATOM 1035 C CA . PHE A 1 129 ? -14.583 1.523 23.928 1.00 90.94 129 PHE A CA 1
ATOM 1036 C C . PHE A 1 129 ? -13.273 2.204 24.331 1.00 90.94 129 PHE A C 1
ATOM 1038 O O . PHE A 1 129 ? -12.507 1.638 25.112 1.00 90.94 129 PHE A O 1
ATOM 1045 N N . SER A 1 130 ? -13.025 3.420 23.840 1.00 89.25 130 SER A N 1
ATOM 1046 C CA . SER A 1 130 ? -11.812 4.187 24.139 1.00 89.25 130 SER A CA 1
ATOM 1047 C C . SER A 1 130 ? -11.611 4.413 25.638 1.00 89.25 130 SER A C 1
ATOM 1049 O O . SER A 1 130 ? -10.493 4.253 26.119 1.00 89.25 130 SER A O 1
ATOM 1051 N N . ASP A 1 131 ? -12.685 4.658 26.394 1.00 88.81 131 ASP A N 1
ATOM 1052 C CA . ASP A 1 131 ? -12.655 4.832 27.854 1.00 88.81 131 ASP A CA 1
ATOM 1053 C C . ASP A 1 131 ? -12.201 3.568 28.609 1.00 88.81 131 ASP A C 1
ATOM 1055 O O . ASP A 1 131 ? -11.778 3.638 29.766 1.00 88.81 131 ASP A O 1
ATOM 1059 N N . THR A 1 132 ? -12.274 2.392 27.975 1.00 91.19 132 THR A N 1
ATOM 1060 C CA . THR A 1 132 ? -11.781 1.139 28.567 1.00 91.19 132 THR A CA 1
ATOM 1061 C C . THR A 1 132 ? -10.281 0.929 28.364 1.00 91.19 132 THR A C 1
ATOM 1063 O O . THR A 1 132 ? -9.671 0.151 29.105 1.00 91.19 132 THR A O 1
ATOM 1066 N N . VAL A 1 133 ? -9.663 1.624 27.405 1.00 89.75 133 VAL A N 1
ATOM 1067 C CA . VAL A 1 133 ? -8.245 1.466 27.069 1.00 89.75 133 VAL A CA 1
ATOM 1068 C C . VAL A 1 133 ? -7.373 2.067 28.168 1.00 89.75 133 VAL A C 1
ATOM 1070 O O . VAL A 1 133 ? -7.584 3.188 28.621 1.00 89.75 133 VAL A O 1
ATOM 1073 N N . GLN A 1 134 ? -6.381 1.299 28.621 1.00 87.81 134 GLN A N 1
ATOM 1074 C CA . GLN A 1 134 ? -5.506 1.687 29.725 1.00 87.81 134 GLN A CA 1
ATOM 1075 C C . GLN A 1 134 ? -4.112 2.090 29.227 1.00 87.81 134 GLN A C 1
ATOM 1077 O O . GLN A 1 134 ? -3.515 1.419 28.379 1.00 87.81 134 GLN A O 1
ATOM 1082 N N . GLY A 1 135 ? -3.544 3.129 29.843 1.00 87.12 135 GLY A N 1
ATOM 1083 C CA . GLY A 1 135 ? -2.199 3.618 29.537 1.00 87.12 135 GLY A CA 1
ATOM 1084 C C . GLY A 1 135 ? -2.173 4.588 28.355 1.00 87.12 135 GLY A C 1
ATOM 1085 O O . GLY A 1 135 ? -3.129 5.320 28.135 1.00 87.12 135 GLY A O 1
ATOM 1086 N N . GLY A 1 136 ? -1.062 4.612 27.617 1.00 81.25 136 GLY A N 1
ATOM 1087 C CA . GLY A 1 136 ? -0.862 5.553 26.509 1.00 81.25 136 GLY A CA 1
ATOM 1088 C C . GLY A 1 136 ? -0.355 6.924 26.959 1.00 81.25 136 GLY A C 1
ATOM 1089 O O . GLY A 1 136 ? -0.099 7.161 28.143 1.00 81.25 136 GLY A O 1
ATOM 1090 N N . ASN A 1 137 ? -0.128 7.808 25.989 1.00 75.69 137 ASN A N 1
ATOM 1091 C CA . ASN A 1 137 ? 0.325 9.174 26.227 1.00 75.69 137 ASN A CA 1
ATOM 1092 C C . ASN A 1 137 ? -0.866 10.129 26.092 1.00 75.69 137 ASN A C 1
ATOM 1094 O O . ASN A 1 137 ? -1.506 10.157 25.049 1.00 75.69 137 ASN A O 1
ATOM 1098 N N . VAL A 1 138 ? -1.154 10.903 27.140 1.00 68.56 138 VAL A N 1
ATOM 1099 C CA . VAL A 1 138 ? -2.240 11.889 27.132 1.00 68.56 138 VAL A CA 1
ATOM 1100 C C . VAL A 1 138 ? -1.651 13.256 26.796 1.00 68.56 138 VAL A C 1
ATOM 1102 O O . VAL A 1 138 ? -0.878 13.806 27.582 1.00 68.56 138 VAL A O 1
ATOM 1105 N N . ASN A 1 139 ? -2.027 13.805 25.641 1.00 66.00 139 ASN A N 1
ATOM 1106 C CA . ASN A 1 139 ? -1.694 15.166 25.232 1.00 66.00 139 ASN A CA 1
ATOM 1107 C C . ASN A 1 139 ? -2.986 15.961 24.997 1.00 66.00 139 ASN A C 1
ATOM 1109 O O . ASN A 1 139 ? -3.830 15.550 24.208 1.00 66.00 139 ASN A O 1
ATOM 1113 N N . GLU A 1 140 ? -3.134 17.101 25.674 1.00 61.94 140 GLU A N 1
ATOM 1114 C CA . GLU A 1 140 ? -4.341 17.944 25.629 1.00 61.94 140 GLU A CA 1
ATOM 1115 C C . GLU A 1 140 ? -4.545 18.657 24.273 1.00 61.94 140 GLU A C 1
ATOM 1117 O O . GLU A 1 140 ? -5.598 19.245 24.041 1.00 61.94 140 GLU A O 1
ATOM 1122 N N . GLU A 1 141 ? -3.555 18.612 23.374 1.00 62.94 141 GLU A N 1
ATOM 1123 C CA . GLU A 1 141 ? -3.595 19.247 22.046 1.00 62.94 141 GLU A CA 1
ATOM 1124 C C . GLU A 1 141 ? -4.079 18.317 20.907 1.00 62.94 141 GLU A C 1
ATOM 1126 O O . GLU A 1 141 ? -4.094 18.737 19.748 1.00 62.94 141 GLU A O 1
ATOM 1131 N N . GLU A 1 142 ? -4.446 17.061 21.192 1.00 60.12 142 GLU A N 1
ATOM 1132 C CA . GLU A 1 142 ? -4.698 16.020 20.176 1.00 60.12 142 GLU A CA 1
ATOM 1133 C C . GLU A 1 142 ? -6.192 15.697 19.937 1.00 60.12 142 GLU A C 1
ATOM 1135 O O . GLU A 1 142 ? -7.039 16.021 20.773 1.00 60.12 142 GLU A O 1
ATOM 1140 N N . PRO A 1 143 ? -6.549 15.130 18.759 1.00 59.69 143 PRO A N 1
ATOM 1141 C CA . PRO A 1 143 ? -7.940 14.872 18.391 1.00 59.69 143 PRO A CA 1
ATOM 1142 C C . PRO A 1 143 ? -8.644 13.920 19.364 1.00 59.69 143 PRO A C 1
ATOM 1144 O O . PRO A 1 143 ? -8.068 12.959 19.860 1.00 59.69 143 PRO A O 1
ATOM 1147 N N . GLU A 1 144 ? -9.933 14.175 19.579 1.00 67.12 144 GLU A N 1
ATOM 1148 C CA . GLU A 1 144 ? -10.767 13.540 20.612 1.00 67.12 144 GLU A CA 1
ATOM 1149 C C . GLU A 1 144 ? -11.047 12.041 20.362 1.00 67.12 144 GLU A C 1
ATOM 1151 O O . GLU A 1 144 ? -11.572 11.354 21.236 1.00 67.12 144 GLU A O 1
ATOM 1156 N N . VAL A 1 145 ? -10.715 11.520 19.174 1.00 83.62 145 VAL A N 1
ATOM 1157 C CA . VAL A 1 145 ? -11.150 10.198 18.699 1.00 83.62 145 VAL A CA 1
ATOM 1158 C C . VAL A 1 145 ? -9.969 9.240 18.553 1.00 83.62 145 VAL A C 1
ATOM 1160 O O . VAL A 1 145 ? -9.053 9.470 17.765 1.00 83.62 145 VAL A O 1
ATOM 1163 N N . MET A 1 146 ? -10.027 8.122 19.279 1.00 87.12 146 MET A N 1
ATOM 1164 C CA . MET A 1 146 ? -9.076 7.017 19.150 1.00 87.12 146 MET A CA 1
ATOM 1165 C C . MET A 1 146 ? -9.360 6.209 17.880 1.00 87.12 146 MET A C 1
ATOM 1167 O O . MET A 1 146 ? -10.515 5.928 17.560 1.00 87.12 146 MET A O 1
ATOM 1171 N N . LEU A 1 147 ? -8.306 5.777 17.189 1.00 90.69 147 LEU A N 1
ATOM 1172 C CA . LEU A 1 147 ? -8.412 4.962 15.979 1.00 90.69 147 LEU A CA 1
ATOM 1173 C C . LEU A 1 147 ? -7.993 3.515 16.248 1.00 90.69 147 LEU A C 1
ATOM 1175 O O . LEU A 1 147 ? -7.017 3.255 16.951 1.00 90.69 147 LEU A O 1
ATOM 1179 N N . GLY A 1 148 ? -8.715 2.572 15.654 1.00 91.94 148 GLY A N 1
ATOM 1180 C CA . GLY A 1 148 ? -8.370 1.157 15.617 1.00 91.94 148 GLY A CA 1
ATOM 1181 C C . GLY A 1 148 ? -7.903 0.724 14.231 1.00 91.94 148 GLY A C 1
ATOM 1182 O O . GLY A 1 148 ? -8.305 1.294 13.220 1.00 91.94 148 GLY A O 1
ATOM 1183 N N . ASP A 1 149 ? -7.081 -0.323 14.188 1.00 93.62 149 ASP A N 1
ATOM 1184 C CA . ASP A 1 149 ? -6.695 -0.979 12.940 1.00 93.62 149 ASP A CA 1
ATOM 1185 C C . ASP A 1 149 ? -7.734 -2.027 12.519 1.00 93.62 149 ASP A C 1
ATOM 1187 O O . ASP A 1 149 ? -8.147 -2.890 13.309 1.00 93.62 149 ASP A O 1
ATOM 1191 N N . VAL A 1 150 ? -8.112 -1.987 11.244 1.00 97.00 150 VAL A N 1
ATOM 1192 C CA . VAL A 1 150 ? -9.014 -2.946 10.610 1.00 97.00 150 VAL A CA 1
ATOM 1193 C C . VAL A 1 150 ? -8.381 -3.451 9.324 1.00 97.00 150 VAL A C 1
ATOM 1195 O O . VAL A 1 150 ? -7.936 -2.679 8.479 1.00 97.00 150 VAL A O 1
ATOM 1198 N N . ILE A 1 151 ? -8.353 -4.767 9.157 1.00 97.88 151 ILE A N 1
ATOM 1199 C CA . ILE A 1 151 ? -7.997 -5.387 7.883 1.00 97.88 151 ILE A CA 1
ATOM 1200 C C . ILE A 1 151 ? -9.298 -5.653 7.138 1.00 97.88 151 ILE A C 1
ATOM 1202 O O . ILE A 1 151 ? -10.194 -6.291 7.689 1.00 97.88 151 ILE A O 1
ATOM 1206 N N . ILE A 1 152 ? -9.399 -5.207 5.892 1.00 98.31 152 ILE A N 1
ATOM 1207 C CA . ILE A 1 152 ? -10.524 -5.542 5.017 1.00 98.31 152 ILE A CA 1
ATOM 1208 C C . ILE A 1 152 ? -10.016 -6.265 3.773 1.00 98.31 152 ILE A C 1
ATOM 1210 O O . ILE A 1 152 ? -8.918 -6.000 3.282 1.00 98.31 152 ILE A O 1
ATOM 1214 N N . GLU A 1 153 ? -10.813 -7.195 3.262 1.00 98.56 153 GLU A N 1
ATOM 1215 C CA . GLU A 1 153 ? -10.617 -7.784 1.940 1.00 98.56 153 GLU A CA 1
ATOM 1216 C C . GLU A 1 153 ? -11.619 -7.154 0.978 1.00 98.56 153 GLU A C 1
ATOM 1218 O O . GLU A 1 153 ? -12.822 -7.161 1.239 1.00 98.56 153 GLU A O 1
ATOM 1223 N N . VAL A 1 154 ? -11.111 -6.616 -0.125 1.00 98.50 154 VAL A N 1
ATOM 1224 C CA . VAL A 1 154 ? -11.874 -5.885 -1.134 1.00 98.50 154 VAL A CA 1
ATOM 1225 C C . VAL A 1 154 ? -11.846 -6.662 -2.447 1.00 98.50 154 VAL A C 1
ATOM 1227 O O . VAL A 1 154 ? -10.774 -7.075 -2.894 1.00 98.50 154 VAL A O 1
ATOM 1230 N N . ASP A 1 155 ? -13.004 -6.887 -3.061 1.00 98.25 155 ASP A N 1
ATOM 1231 C CA . ASP A 1 155 ? -13.096 -7.534 -4.373 1.00 98.25 155 ASP A CA 1
ATOM 1232 C C . ASP A 1 155 ? -12.685 -6.599 -5.530 1.00 98.25 155 ASP A C 1
ATOM 1234 O O . ASP A 1 155 ? -12.340 -5.431 -5.336 1.00 98.25 155 ASP A O 1
ATOM 1238 N N . SER A 1 156 ? -12.692 -7.110 -6.764 1.00 95.88 156 SER A N 1
ATOM 1239 C CA . SER A 1 156 ? -12.329 -6.321 -7.949 1.00 95.88 156 SER A CA 1
ATOM 1240 C C . SER A 1 156 ? -13.268 -5.144 -8.226 1.00 95.88 156 SER A C 1
ATOM 1242 O O . SER A 1 156 ? -12.845 -4.188 -8.874 1.00 95.88 156 SER A O 1
ATOM 1244 N N . ASP A 1 157 ? -14.506 -5.197 -7.736 1.00 96.75 157 ASP A N 1
ATOM 1245 C CA . ASP A 1 157 ? -15.507 -4.142 -7.905 1.00 96.75 157 ASP A CA 1
ATOM 1246 C C . ASP A 1 157 ? -15.415 -3.078 -6.794 1.00 96.75 157 ASP A C 1
ATOM 1248 O O . ASP A 1 157 ? -16.107 -2.061 -6.847 1.00 96.75 157 ASP A O 1
ATOM 1252 N N . GLY A 1 158 ? -14.540 -3.283 -5.804 1.00 95.94 158 GLY A N 1
ATOM 1253 C CA . GLY A 1 158 ? -14.331 -2.366 -4.688 1.00 95.94 158 GLY A CA 1
ATOM 1254 C C . GLY A 1 158 ? -15.215 -2.648 -3.471 1.00 95.94 158 GLY A C 1
ATOM 1255 O O . GLY A 1 158 ? -15.240 -1.831 -2.549 1.00 95.94 158 GLY A O 1
ATOM 1256 N N . ASN A 1 159 ? -15.923 -3.780 -3.426 1.00 97.94 159 ASN A N 1
ATOM 1257 C CA . ASN A 1 159 ? -16.761 -4.138 -2.283 1.00 97.94 159 ASN A CA 1
ATOM 1258 C C . ASN A 1 159 ? -15.943 -4.837 -1.197 1.00 97.94 159 ASN A C 1
ATOM 1260 O O . ASN A 1 159 ? -15.157 -5.743 -1.477 1.00 97.94 159 ASN A O 1
ATOM 1264 N N . THR A 1 160 ? -16.194 -4.483 0.063 1.00 98.19 160 THR A N 1
ATOM 1265 C CA . THR A 1 160 ? -15.666 -5.229 1.209 1.00 98.19 160 THR A CA 1
ATOM 1266 C C . THR A 1 160 ? -16.363 -6.584 1.316 1.00 98.19 160 THR A C 1
ATOM 1268 O O . THR A 1 160 ? -17.573 -6.647 1.538 1.00 98.19 160 THR A O 1
ATOM 1271 N N . VAL A 1 161 ? -15.599 -7.670 1.192 1.00 98.31 161 VAL A N 1
ATOM 1272 C CA . VAL A 1 161 ? -16.099 -9.053 1.290 1.00 98.31 161 VAL A CA 1
ATOM 1273 C C . VAL A 1 161 ? -15.742 -9.731 2.610 1.00 98.31 161 VAL A C 1
ATOM 1275 O O . VAL A 1 161 ? -16.451 -10.643 3.025 1.00 98.31 161 VAL A O 1
ATOM 1278 N N . ASN A 1 162 ? -14.685 -9.275 3.289 1.00 98.06 162 ASN A N 1
ATOM 1279 C CA . ASN A 1 162 ? -14.326 -9.694 4.645 1.00 98.06 162 ASN A CA 1
ATOM 1280 C C . ASN A 1 162 ? -13.774 -8.514 5.451 1.00 98.06 162 ASN A C 1
ATOM 1282 O O . ASN A 1 162 ? -13.211 -7.575 4.890 1.00 98.06 162 ASN A O 1
ATOM 1286 N N . GLU A 1 163 ? -13.901 -8.600 6.774 1.00 97.94 163 GLU A N 1
ATOM 1287 C CA . GLU A 1 163 ? -13.427 -7.590 7.717 1.00 97.94 163 GLU A CA 1
ATOM 1288 C C . GLU A 1 163 ? -12.888 -8.253 8.992 1.00 97.94 163 GLU A C 1
ATOM 1290 O O . GLU A 1 163 ? -13.504 -9.162 9.557 1.00 97.94 163 GLU A O 1
ATOM 1295 N N . TRP A 1 164 ? -11.745 -7.763 9.469 1.00 97.81 164 TRP A N 1
ATOM 1296 C CA . TRP A 1 164 ? -11.129 -8.149 10.731 1.00 97.81 164 TRP A CA 1
ATOM 1297 C C . TRP A 1 164 ? -10.748 -6.906 11.528 1.00 97.81 164 TRP A C 1
ATOM 1299 O O . TRP A 1 164 ? -9.723 -6.270 11.283 1.00 97.81 164 TRP A O 1
ATOM 1309 N N . LYS A 1 165 ? -11.562 -6.598 12.536 1.00 96.94 165 LYS A N 1
ATOM 1310 C CA . LYS A 1 165 ? -11.315 -5.520 13.494 1.00 96.94 165 LYS A CA 1
ATOM 1311 C C . LYS A 1 165 ? -10.283 -5.968 14.521 1.00 96.94 165 LYS A C 1
ATOM 1313 O O . LYS A 1 165 ? -10.610 -6.719 15.443 1.00 96.94 165 LYS A O 1
ATOM 1318 N N . LEU A 1 166 ? -9.026 -5.555 14.350 1.00 93.00 166 LEU A N 1
ATOM 1319 C CA . LEU A 1 166 ? -7.921 -6.030 15.193 1.00 93.00 166 LEU A CA 1
ATOM 1320 C C . LEU A 1 166 ? -8.104 -5.599 16.647 1.00 93.00 166 LEU A C 1
ATOM 1322 O O . LEU A 1 166 ? -7.828 -6.375 17.559 1.00 93.00 166 LEU A O 1
ATOM 1326 N N . TRP A 1 167 ? -8.671 -4.412 16.858 1.00 91.00 167 TRP A N 1
ATOM 1327 C CA . TRP A 1 167 ? -8.987 -3.875 18.179 1.00 91.00 167 TRP A CA 1
ATOM 1328 C C . TRP A 1 167 ? -9.952 -4.761 18.989 1.00 91.00 167 TRP A C 1
ATOM 1330 O O . TRP A 1 167 ? -9.870 -4.788 20.211 1.00 91.00 167 TRP A O 1
ATOM 1340 N N . GLN A 1 168 ? -10.801 -5.569 18.339 1.00 93.75 168 GLN A N 1
ATOM 1341 C CA . GLN A 1 168 ? -11.686 -6.533 19.018 1.00 93.75 168 GLN A CA 1
ATOM 1342 C C . GLN A 1 168 ? -10.972 -7.812 19.474 1.00 93.75 168 GLN A C 1
ATOM 1344 O O . GLN A 1 168 ? -11.571 -8.657 20.141 1.00 93.75 168 GLN A O 1
ATOM 1349 N N . LYS A 1 169 ? -9.723 -8.018 19.048 1.00 91.94 169 LYS A N 1
ATOM 1350 C CA . LYS A 1 169 ? -8.908 -9.184 19.418 1.00 91.94 169 LYS A CA 1
ATOM 1351 C C . LYS A 1 169 ? -7.963 -8.896 20.576 1.00 91.94 169 LYS A C 1
ATOM 1353 O O . LYS A 1 169 ? -7.364 -9.838 21.086 1.00 91.94 169 LYS A O 1
ATOM 1358 N N . LEU A 1 170 ? -7.858 -7.632 20.973 1.00 89.06 170 LEU A N 1
ATOM 1359 C CA . LEU A 1 170 ? -7.029 -7.185 22.078 1.00 89.06 170 LEU A CA 1
ATOM 1360 C C . LEU A 1 170 ? -7.773 -7.330 23.408 1.00 89.06 170 LEU A C 1
ATOM 1362 O O . LEU A 1 170 ? -8.983 -7.107 23.489 1.00 89.06 170 LEU A O 1
ATOM 1366 N N . ASN A 1 171 ? -7.037 -7.670 24.463 1.00 91.56 171 ASN A N 1
ATOM 1367 C CA . ASN A 1 171 ? -7.520 -7.587 25.836 1.00 91.56 171 ASN A CA 1
ATOM 1368 C C . ASN A 1 171 ? -6.947 -6.327 26.479 1.00 91.56 171 ASN A C 1
ATOM 1370 O O . ASN A 1 171 ? -5.890 -6.360 27.105 1.00 91.56 171 ASN A O 1
ATOM 1374 N N . VAL A 1 172 ? -7.666 -5.213 26.353 1.00 90.62 172 VAL A N 1
ATOM 1375 C CA . VAL A 1 172 ? -7.201 -3.879 26.776 1.00 90.62 172 VAL A CA 1
ATOM 1376 C C . VAL A 1 172 ? -6.895 -3.758 28.277 1.00 90.62 172 VAL A C 1
ATOM 1378 O O . VAL A 1 172 ? -6.190 -2.837 28.684 1.00 90.62 172 VAL A O 1
ATOM 1381 N N . ALA A 1 173 ? -7.384 -4.692 29.103 1.00 89.12 173 ALA A N 1
ATOM 1382 C CA . ALA A 1 173 ? -7.064 -4.754 30.529 1.00 89.12 173 ALA A CA 1
ATOM 1383 C C . ALA A 1 173 ? -5.705 -5.423 30.814 1.00 89.12 173 ALA A C 1
ATOM 1385 O O . ALA A 1 173 ? -5.078 -5.139 31.833 1.00 89.12 173 ALA A O 1
ATOM 1386 N N . GLU A 1 174 ? -5.253 -6.317 29.932 1.00 91.56 174 GLU A N 1
ATOM 1387 C CA . GLU A 1 174 ? -3.968 -7.021 30.041 1.00 91.56 174 GLU A CA 1
ATOM 1388 C C . GLU A 1 174 ? -2.886 -6.356 29.176 1.00 91.56 174 GLU A C 1
ATOM 1390 O O . GLU A 1 174 ? -1.729 -6.250 29.582 1.00 91.56 174 GLU A O 1
ATOM 1395 N N . GLU A 1 175 ? -3.267 -5.858 28.002 1.00 89.56 175 GLU A N 1
ATOM 1396 C CA . GLU A 1 175 ? -2.395 -5.263 26.987 1.00 89.56 175 GLU A CA 1
ATOM 1397 C C . GLU A 1 175 ? -2.289 -3.744 27.166 1.00 89.56 175 GLU A C 1
ATOM 1399 O O . GLU A 1 175 ? -2.508 -2.954 26.248 1.00 89.56 175 GLU A O 1
ATOM 1404 N N . VAL A 1 176 ? -1.948 -3.338 28.390 1.00 88.81 176 VAL A N 1
ATOM 1405 C CA . VAL A 1 176 ? -1.845 -1.930 28.789 1.00 88.81 176 VAL A CA 1
ATOM 1406 C C . VAL A 1 176 ? -0.772 -1.213 27.965 1.00 88.81 176 VAL A C 1
ATOM 1408 O O . VAL A 1 176 ? 0.378 -1.658 27.872 1.00 88.81 176 VAL A O 1
ATOM 1411 N N . ILE A 1 177 ? -1.125 -0.062 27.392 1.00 85.62 177 ILE A N 1
ATOM 1412 C CA . ILE A 1 177 ? -0.220 0.704 26.536 1.00 85.62 177 ILE A CA 1
ATOM 1413 C C . ILE A 1 177 ? 0.853 1.368 27.404 1.00 85.62 177 ILE A C 1
ATOM 1415 O O . ILE A 1 177 ? 0.566 2.165 28.298 1.00 85.62 177 ILE A O 1
ATOM 1419 N N . CYS A 1 178 ? 2.121 1.070 27.119 1.00 82.81 178 CYS A N 1
ATOM 1420 C CA . CYS A 1 178 ? 3.242 1.704 27.808 1.00 82.81 178 CYS A CA 1
ATOM 1421 C C . CYS A 1 178 ? 3.218 3.231 27.585 1.00 82.81 178 CYS A C 1
ATOM 1423 O O . CYS A 1 178 ? 3.290 3.658 26.432 1.00 82.81 178 CYS A O 1
ATOM 1425 N N . PRO A 1 179 ? 3.219 4.061 28.644 1.00 77.06 179 PRO A N 1
ATOM 1426 C CA . PRO A 1 179 ? 3.148 5.523 28.519 1.00 77.06 179 PRO A CA 1
ATOM 1427 C C . PRO A 1 179 ? 4.396 6.148 27.871 1.00 77.06 179 PRO A C 1
ATOM 1429 O O . PRO A 1 179 ? 4.390 7.314 27.489 1.00 77.06 179 PRO A O 1
ATOM 1432 N N . LEU A 1 180 ? 5.486 5.381 27.744 1.00 77.88 180 LEU A N 1
ATOM 1433 C CA . LEU A 1 180 ? 6.703 5.794 27.039 1.00 77.88 180 LEU A CA 1
ATOM 1434 C C . LEU A 1 180 ? 6.674 5.455 25.545 1.00 77.88 180 LEU A C 1
ATOM 1436 O O . LEU A 1 180 ? 7.539 5.915 24.798 1.00 77.88 180 LEU A O 1
ATOM 1440 N N . HIS A 1 181 ? 5.725 4.633 25.090 1.00 71.25 181 HIS A N 1
ATOM 1441 C CA . HIS A 1 181 ? 5.527 4.448 23.662 1.00 71.25 181 HIS A CA 1
ATOM 1442 C C . HIS A 1 181 ? 4.887 5.716 23.105 1.00 71.25 181 HIS A C 1
ATOM 1444 O O . HIS A 1 181 ? 3.845 6.149 23.577 1.00 71.25 181 HIS A O 1
ATOM 1450 N N . GLY A 1 182 ? 5.472 6.279 22.046 1.00 59.00 182 GLY A N 1
ATOM 1451 C CA . GLY A 1 182 ? 4.855 7.363 21.274 1.00 59.00 182 GLY A CA 1
ATOM 1452 C C . GLY A 1 182 ? 3.641 6.911 20.453 1.00 59.00 182 GLY A C 1
ATOM 1453 O O . GLY A 1 182 ? 3.383 7.499 19.407 1.00 59.00 182 GLY A O 1
ATOM 1454 N N . ARG A 1 183 ? 2.969 5.831 20.879 1.00 56.06 183 ARG A N 1
ATOM 1455 C CA . ARG A 1 183 ? 1.656 5.420 20.389 1.00 56.06 183 ARG A CA 1
ATOM 1456 C C . ARG A 1 183 ? 0.665 6.338 21.097 1.00 56.06 183 ARG A C 1
ATOM 1458 O O . ARG A 1 183 ? 0.473 6.210 22.306 1.00 56.06 183 ARG A O 1
ATOM 1465 N N . ARG A 1 184 ? 0.252 7.337 20.329 1.00 55.69 184 ARG A N 1
ATOM 1466 C CA . ARG A 1 184 ? -0.684 8.400 20.673 1.00 55.69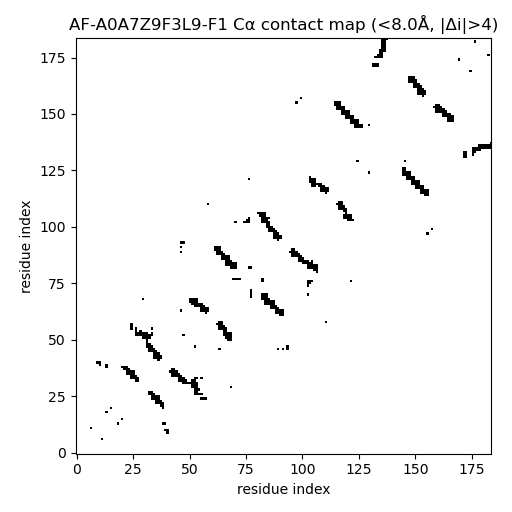 184 ARG A CA 1
ATOM 1467 C C . ARG A 1 184 ? -2.091 7.849 20.534 1.00 55.69 184 ARG A C 1
ATOM 1469 O O . ARG A 1 184 ? -2.278 7.068 19.570 1.00 55.69 184 ARG A O 1
#

Secondary structure (DSSP, 8-state):
----SSS-SS-----TTTSPPS-EEEE-TT-SEEEEE-TTS-EEEEEE-TT--EEEEE-TTSPEEEEPPPPPTTSTTTTSTT--SEEEEE-TTS-EEEEEE-TTEEEEEEE-TTS-EEEEEEEEPPHHHHTT--B----TTS-S--EEEEEEEE-TTS-EEEEEEGGGG--TTTSPBPTTS---

Solvent-accessible surface area (backbone atoms only — not comparable to full-atom values): 10991 Å² total; per-residue (Å²): 137,88,79,69,92,87,58,77,90,73,73,86,80,77,52,82,92,78,50,85,87,62,71,47,81,46,54,46,80,94,30,40,38,38,37,35,26,42,80,84,53,44,76,78,46,73,46,72,40,95,65,26,27,22,80,64,45,80,44,98,88,60,27,43,37,27,30,26,42,55,59,65,102,86,51,64,53,64,92,48,89,46,36,15,32,28,40,41,29,24,43,81,91,52,50,80,77,47,74,43,76,42,50,35,29,37,78,52,71,46,80,43,95,88,60,30,35,38,35,35,26,56,41,83,49,53,66,78,60,55,73,59,55,42,72,34,50,90,59,95,89,58,80,95,66,53,72,34,54,28,42,35,32,24,43,85,88,61,47,77,78,44,78,44,60,50,62,79,74,57,55,42,87,78,63,52,37,55,58,84,44,90,59,113

Radius of gyration: 20.0 Å; Cα contacts (8 Å, |Δi|>4): 348; chains: 1; bounding box: 49×34×51 Å

Mean predicted aligned error: 6.2 Å

Foldseek 3Di:
DDDDPPDDPFDPDADPVPDDADWDWDFDVVAFKIFTAGRRRDGPAMAGHPQGFDDWDQDPQRKIKGFGCQDDDPAPPPPPPAFGQKIFIAHRVRDTPAIAGDNFFGHDKDQDPVRKIKTKGKDWDDPVLVVLAAAEADDPPDDPTDIWIKIFIAHRVGDTPDIDGVSVVDDRVVCHDHHPPNPD

pLDDT: mean 89.2, std 11.47, range [49.03, 98.81]

Sequence (184 aa):
MGWSEHHPVGLIHNSPSLAYRGYTLFTTNGGNHANLVDMEGQICHRWEYHEGISYSQLLLNGNLLFRTNPPTEEESGRGLGGASGALVELDWEGNKVWEYRNPWLHHDFQRQLNGNTIVLVWEELSTEFSDTVQGGNVNEEEPEVMLGDVIIEVDSDGNTVNEWKLWQKLNVAEEVICPLHGRR

Nearest PDB structures (foldseek):
  7ris-assembly1_A  TM=5.559E-01  e=2.330E-01  Rhodopseudomonas palustris CGA009
  7riz-assembly1_A  TM=5.595E-01  e=3.212E-01  Rhodopseudomonas palustris CGA009
  8kg3-assembly9_I  TM=5.371E-01  e=5.199E-01  Oryza sativa Japonica Group
  8dk0-assembly1_A  TM=3.791E-01  e=2.593E-01  Rhodopseudomonas palustris CGA009
  7a3i-assembly2_C  TM=2.399E-01  e=8.876E-01  Homo sapiens